Protein AF-A0A2K3NDT7-F1 (afdb_monomer)

Sequence (211 aa):
GTCLGSLAVKADGQGDSSDALAMALQEKVDALMLLSQQEERHLLERNVNSALQTKTEELQRNLLQVTNEKVKALMELAQLKQEHQLLLEMKIENATLKESMDSMEHLTSSIHRLRLSLWKVKESVTSEGTVSSVLEVLNGVINEAKLLRTALGSSLPISWSIETEVGYIGDREGVDTVHQERGEEKIDTISAAGLEMVELLIFAAQLLRDM

Structure (mmCIF, N/CA/C/O backbone):
data_AF-A0A2K3NDT7-F1
#
_entry.id   AF-A0A2K3NDT7-F1
#
loop_
_atom_site.group_PDB
_atom_site.id
_atom_site.type_symbol
_atom_site.label_atom_id
_atom_site.label_alt_id
_atom_site.label_comp_id
_atom_site.label_asym_id
_atom_site.label_entity_id
_atom_site.label_seq_id
_atom_site.pdbx_PDB_ins_code
_atom_site.Cartn_x
_atom_site.Cartn_y
_atom_site.Cartn_z
_atom_site.occupancy
_atom_site.B_iso_or_equiv
_atom_site.auth_seq_id
_atom_site.auth_comp_id
_atom_site.auth_asym_id
_atom_site.auth_atom_id
_atom_site.pdbx_PDB_model_num
ATOM 1 N N . GLY A 1 1 ? 62.541 9.355 -121.574 1.00 37.53 1 GLY A N 1
ATOM 2 C CA . GLY A 1 1 ? 63.399 8.918 -120.462 1.00 37.53 1 GLY A CA 1
ATOM 3 C C . GLY A 1 1 ? 62.599 8.975 -119.180 1.00 37.53 1 GLY A C 1
ATOM 4 O O . GLY A 1 1 ? 61.936 9.978 -118.966 1.00 37.53 1 GLY A O 1
ATOM 5 N N . THR A 1 2 ? 62.576 7.867 -118.430 1.00 40.06 2 THR A N 1
ATOM 6 C CA . THR A 1 2 ? 62.961 7.761 -116.997 1.00 40.06 2 THR A CA 1
ATOM 7 C C . THR A 1 2 ? 63.090 9.072 -116.204 1.00 40.06 2 THR A C 1
ATOM 9 O O . THR A 1 2 ? 63.681 10.011 -116.717 1.00 40.06 2 THR A O 1
ATOM 12 N N . CYS A 1 3 ? 62.790 9.200 -114.912 1.00 43.78 3 CYS A N 1
ATOM 13 C CA . CYS A 1 3 ? 62.198 8.405 -113.828 1.00 43.78 3 CYS A CA 1
ATOM 14 C C . CYS A 1 3 ? 62.388 9.281 -112.553 1.00 43.78 3 CYS A C 1
ATOM 16 O O . CYS A 1 3 ? 63.223 10.183 -112.589 1.00 43.78 3 CYS A O 1
ATOM 18 N N . LEU A 1 4 ? 61.741 8.924 -111.432 1.00 43.78 4 LEU A N 1
ATOM 19 C CA . LEU A 1 4 ? 62.022 9.363 -110.039 1.00 43.78 4 LEU A CA 1
ATOM 20 C C . LEU A 1 4 ? 61.537 10.787 -109.677 1.00 43.78 4 LEU A C 1
ATOM 22 O O . LEU A 1 4 ? 61.842 11.755 -110.353 1.00 43.78 4 LEU A O 1
ATOM 26 N N . GLY A 1 5 ? 60.743 11.016 -108.630 1.00 46.75 5 GLY A N 1
ATOM 27 C CA . GLY A 1 5 ? 60.718 10.343 -107.334 1.00 46.75 5 GLY A CA 1
ATOM 28 C C . GLY A 1 5 ? 61.525 11.169 -106.333 1.00 46.75 5 GLY A C 1
ATOM 29 O O . GLY A 1 5 ? 62.744 11.055 -106.295 1.00 46.75 5 GLY A O 1
ATOM 30 N N . SER A 1 6 ? 60.852 11.983 -105.518 1.00 40.62 6 SER A N 1
ATOM 31 C CA . SER A 1 6 ? 61.413 12.460 -104.253 1.00 40.62 6 SER A CA 1
ATOM 32 C C . SER A 1 6 ? 60.296 12.584 -103.223 1.00 40.62 6 SER A C 1
ATOM 34 O O . SER A 1 6 ? 59.466 13.490 -103.272 1.00 40.62 6 SER A O 1
ATOM 36 N N . LEU A 1 7 ? 60.265 11.593 -102.330 1.00 46.22 7 LEU A N 1
ATOM 37 C CA . LEU A 1 7 ? 59.583 11.631 -101.046 1.00 46.22 7 LEU A CA 1
ATOM 38 C C . LEU A 1 7 ? 60.062 12.864 -100.269 1.00 46.22 7 LEU A C 1
ATOM 40 O O . LEU A 1 7 ? 61.235 12.950 -99.912 1.00 46.22 7 LEU A O 1
ATOM 44 N N . ALA A 1 8 ? 59.136 13.741 -99.902 1.00 43.41 8 ALA A N 1
ATOM 45 C CA . ALA A 1 8 ? 59.295 14.610 -98.745 1.00 43.41 8 ALA A CA 1
ATOM 46 C C . ALA A 1 8 ? 58.288 14.160 -97.682 1.00 43.41 8 ALA A C 1
ATOM 48 O O . ALA A 1 8 ? 57.217 14.730 -97.514 1.00 43.41 8 ALA A O 1
ATOM 49 N N . VAL A 1 9 ? 58.628 13.073 -96.989 1.00 57.69 9 VAL A N 1
ATOM 50 C CA . VAL A 1 9 ? 58.046 12.755 -95.683 1.00 57.69 9 VAL A CA 1
ATOM 51 C C . VAL A 1 9 ? 58.712 13.679 -94.671 1.00 57.69 9 VAL A C 1
ATOM 53 O O . VAL A 1 9 ? 59.920 13.551 -94.467 1.00 57.69 9 VAL A O 1
ATOM 56 N N . LYS A 1 10 ? 57.941 14.572 -94.031 1.00 49.56 10 LYS A N 1
ATOM 57 C CA . LYS A 1 10 ? 58.102 14.913 -92.605 1.00 49.56 10 LYS A CA 1
ATOM 58 C C . LYS A 1 10 ? 57.021 15.862 -92.063 1.00 49.56 10 LYS A C 1
ATOM 60 O O . LYS A 1 10 ? 56.798 16.929 -92.619 1.00 49.56 10 LYS A O 1
ATOM 65 N N . ALA A 1 11 ? 56.532 15.461 -90.883 1.00 52.00 11 ALA A N 1
ATOM 66 C CA . ALA A 1 11 ? 56.031 16.274 -89.767 1.00 52.00 11 ALA A CA 1
ATOM 67 C C . ALA A 1 11 ? 54.540 16.672 -89.692 1.00 52.00 11 ALA A C 1
ATOM 69 O O . ALA A 1 11 ? 54.258 17.775 -89.250 1.00 52.00 11 ALA A O 1
ATOM 70 N N . ASP A 1 12 ? 53.606 15.758 -89.990 1.00 51.84 12 ASP A N 1
ATOM 71 C CA . ASP A 1 12 ? 52.174 15.945 -89.642 1.00 51.84 12 ASP A CA 1
ATOM 72 C C . ASP A 1 12 ? 51.641 14.916 -88.614 1.00 51.84 12 ASP A C 1
ATOM 74 O O . ASP A 1 12 ? 50.620 15.118 -87.981 1.00 51.84 12 ASP A O 1
ATOM 78 N N . GLY A 1 13 ? 52.369 13.821 -88.348 1.00 56.75 13 GLY A N 1
ATOM 79 C CA . GLY A 1 13 ? 51.909 12.746 -87.446 1.00 56.75 13 GLY A CA 1
ATOM 80 C C . GLY A 1 13 ? 52.313 12.871 -85.969 1.00 56.75 13 GLY A C 1
ATOM 81 O O . GLY A 1 13 ? 52.007 11.980 -85.180 1.00 56.75 13 GLY A O 1
ATOM 82 N N . GLN A 1 14 ? 53.051 13.920 -85.582 1.00 56.78 14 GLN A N 1
ATOM 83 C CA . GLN A 1 14 ? 53.594 14.056 -84.219 1.00 56.78 14 GLN A CA 1
ATOM 84 C C . GLN A 1 14 ? 52.748 14.967 -83.307 1.00 56.78 14 GLN A C 1
ATOM 86 O O . GLN A 1 14 ? 52.800 14.796 -82.091 1.00 56.78 14 GLN A O 1
ATOM 91 N N . GLY A 1 15 ? 51.939 15.870 -83.878 1.00 65.31 15 GLY A N 1
ATOM 92 C CA . GLY A 1 15 ? 50.947 16.680 -83.151 1.00 65.31 15 GLY A CA 1
ATOM 93 C C . GLY A 1 15 ? 49.714 15.863 -82.760 1.00 65.31 15 GLY A C 1
ATOM 94 O O . GLY A 1 15 ? 49.391 15.774 -81.581 1.00 65.31 15 GLY A O 1
ATOM 95 N N . ASP A 1 16 ? 49.135 15.129 -83.712 1.00 76.06 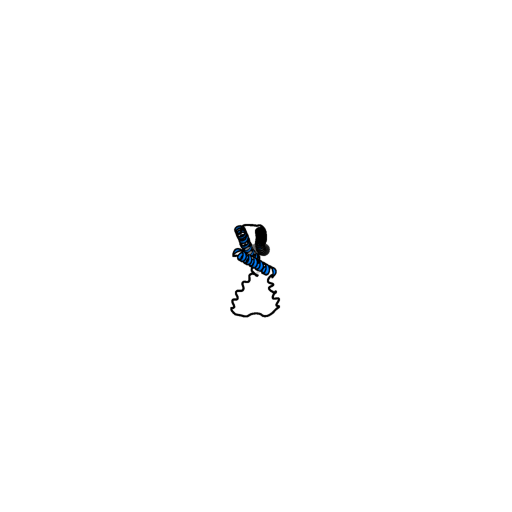16 ASP A N 1
ATOM 96 C CA . ASP A 1 16 ? 47.946 14.293 -83.483 1.00 76.06 16 ASP A CA 1
ATOM 97 C C . ASP A 1 16 ? 48.167 13.197 -82.430 1.00 76.06 16 ASP A C 1
ATOM 99 O O . ASP A 1 16 ? 47.284 12.897 -81.627 1.00 76.06 16 ASP A O 1
ATOM 103 N N . SER A 1 17 ? 49.370 12.614 -82.378 1.00 81.50 17 SER A N 1
ATOM 104 C CA . SER A 1 17 ? 49.723 11.633 -81.345 1.00 81.50 17 SER A CA 1
ATOM 105 C C . SER A 1 17 ? 49.906 12.267 -79.963 1.00 81.50 17 SER A C 1
ATOM 107 O O . SER A 1 17 ? 49.683 11.590 -78.959 1.00 81.50 17 SER A O 1
ATOM 109 N N . SER A 1 18 ? 50.346 13.527 -79.898 1.00 86.94 18 SER A N 1
ATOM 110 C CA . SER A 1 18 ? 50.507 14.269 -78.644 1.00 86.94 18 SER A CA 1
ATOM 111 C C . SER A 1 18 ? 49.150 14.705 -78.094 1.00 86.94 18 SER A C 1
ATOM 113 O O . SER A 1 18 ? 48.903 14.567 -76.898 1.00 86.94 18 SER A O 1
ATOM 115 N N . ASP A 1 19 ? 48.247 15.152 -78.964 1.00 88.19 19 ASP A N 1
ATOM 116 C CA . ASP A 1 19 ? 46.894 15.563 -78.588 1.00 88.19 19 ASP A CA 1
ATOM 117 C C . ASP A 1 19 ? 46.029 14.360 -78.200 1.00 88.19 19 ASP A C 1
ATOM 119 O O . ASP A 1 19 ? 45.327 14.407 -77.191 1.00 88.19 19 ASP A O 1
ATOM 123 N N . ALA A 1 20 ? 46.146 13.235 -78.914 1.00 89.81 20 ALA A N 1
ATOM 124 C CA . ALA A 1 20 ? 45.520 11.974 -78.515 1.00 89.81 20 ALA A CA 1
ATOM 125 C C . ALA A 1 20 ? 46.013 11.488 -77.142 1.00 89.81 20 ALA A C 1
ATOM 127 O O . ALA A 1 20 ? 45.221 11.013 -76.328 1.00 89.81 20 ALA A O 1
ATOM 128 N N . LEU A 1 21 ? 47.309 11.642 -76.854 1.00 90.62 21 LEU A N 1
ATOM 129 C CA . LEU A 1 21 ? 47.870 11.311 -75.545 1.00 90.62 21 LEU A CA 1
ATOM 130 C C . LEU A 1 21 ? 47.366 12.264 -74.453 1.00 90.62 21 LEU A C 1
ATOM 132 O O . LEU A 1 21 ? 47.028 11.806 -73.365 1.00 90.62 21 LEU A O 1
ATOM 136 N N . ALA A 1 22 ? 47.295 13.568 -74.727 1.00 92.88 22 ALA A N 1
ATOM 137 C CA . ALA A 1 22 ? 46.769 14.555 -73.789 1.00 92.88 22 ALA A CA 1
ATOM 138 C C . ALA A 1 22 ? 45.286 14.304 -73.475 1.00 92.88 22 ALA A C 1
ATOM 140 O O . ALA A 1 22 ? 44.899 14.331 -72.307 1.00 92.88 22 ALA A O 1
ATOM 141 N N . MET A 1 23 ? 44.481 13.976 -74.490 1.00 93.62 23 MET A N 1
ATOM 142 C CA . MET A 1 23 ? 43.080 13.581 -74.323 1.00 93.62 23 MET A CA 1
ATOM 143 C C . MET A 1 23 ? 42.951 12.300 -73.494 1.00 93.62 23 MET A C 1
ATOM 145 O O . MET A 1 23 ? 42.212 12.286 -72.516 1.00 93.62 23 MET A O 1
ATOM 149 N N . ALA A 1 24 ? 43.735 11.261 -73.795 1.00 95.88 24 ALA A N 1
ATOM 150 C CA . ALA A 1 24 ? 43.721 10.017 -73.024 1.00 95.88 24 ALA A CA 1
ATOM 151 C C . ALA A 1 24 ? 44.162 10.220 -71.561 1.00 95.88 24 ALA A C 1
ATOM 153 O O . ALA A 1 24 ? 43.637 9.583 -70.644 1.00 95.88 24 ALA A O 1
ATOM 154 N N . LEU A 1 25 ? 45.128 11.112 -71.320 1.00 96.19 25 LEU A N 1
ATOM 155 C CA . LEU A 1 25 ? 45.538 11.485 -69.968 1.00 96.19 25 LEU A CA 1
ATOM 156 C C . LEU A 1 25 ? 44.431 12.249 -69.238 1.00 96.19 25 LEU A C 1
ATOM 158 O O . LEU A 1 25 ? 44.188 11.950 -68.070 1.00 96.19 25 LEU A O 1
ATOM 162 N N . GLN A 1 26 ? 43.745 13.175 -69.909 1.00 96.25 26 GLN A N 1
ATOM 163 C CA . GLN A 1 26 ? 42.628 13.921 -69.332 1.00 96.25 26 GLN A CA 1
ATOM 164 C C . GLN A 1 26 ? 41.458 12.995 -68.981 1.00 96.25 26 GLN A C 1
ATOM 166 O O . GLN A 1 26 ? 40.997 13.008 -67.844 1.00 96.25 26 GLN A O 1
ATOM 171 N N . GLU A 1 27 ? 41.057 12.112 -69.898 1.00 95.81 27 GLU A N 1
ATOM 172 C CA . GLU A 1 27 ? 40.007 11.116 -69.654 1.00 95.81 27 GLU A CA 1
ATOM 173 C C . GLU A 1 27 ? 40.350 10.204 -68.471 1.00 95.81 27 GLU A C 1
ATOM 175 O O . GLU A 1 27 ? 39.496 9.899 -67.638 1.00 95.81 27 GLU A O 1
ATOM 180 N N . LYS A 1 28 ? 41.618 9.793 -68.346 1.00 97.12 28 LYS A N 1
ATOM 181 C CA . LYS A 1 28 ? 42.070 8.997 -67.202 1.00 97.12 28 LYS A CA 1
ATOM 182 C C . LYS A 1 28 ? 42.025 9.795 -65.896 1.00 97.12 28 LYS A C 1
ATOM 184 O O . LYS A 1 28 ? 41.661 9.231 -64.864 1.00 97.12 28 LYS A O 1
ATOM 189 N N . VAL A 1 29 ? 42.415 11.070 -65.914 1.00 97.62 29 VAL A N 1
ATOM 190 C CA . VAL A 1 29 ? 42.336 11.955 -64.739 1.00 97.62 29 VAL A CA 1
ATOM 191 C C . VAL A 1 29 ? 40.882 12.126 -64.301 1.00 97.62 29 VAL A C 1
ATOM 193 O O . VAL A 1 29 ? 40.592 11.963 -63.116 1.00 97.62 29 VAL A O 1
ATOM 196 N N . ASP A 1 30 ? 39.967 12.351 -65.242 1.00 97.50 30 ASP A N 1
ATOM 197 C CA . ASP A 1 30 ? 38.536 12.490 -64.964 1.00 97.50 30 ASP A CA 1
ATOM 198 C C . ASP A 1 30 ? 37.948 11.180 -64.414 1.00 97.50 30 ASP A C 1
ATOM 200 O O . ASP A 1 30 ? 37.239 11.184 -63.403 1.00 97.50 30 ASP A O 1
ATOM 204 N N . ALA A 1 31 ? 38.316 10.037 -65.003 1.00 97.50 31 ALA A N 1
ATOM 205 C CA . ALA A 1 31 ? 37.910 8.721 -64.517 1.00 97.50 31 ALA A CA 1
ATOM 206 C C . ALA A 1 31 ? 38.414 8.447 -63.089 1.00 97.50 31 ALA A C 1
ATOM 208 O O . ALA A 1 31 ? 37.652 7.975 -62.245 1.00 97.50 31 ALA A O 1
ATOM 209 N N . LEU A 1 32 ? 39.676 8.771 -62.782 1.00 97.62 32 LEU A N 1
ATOM 210 C CA . LEU A 1 32 ? 40.233 8.615 -61.434 1.00 97.62 32 LEU A CA 1
ATOM 211 C C . LEU A 1 32 ? 39.577 9.561 -60.421 1.00 97.62 32 LEU A C 1
ATOM 213 O O . LEU A 1 32 ? 39.354 9.163 -59.278 1.00 97.62 32 LEU A O 1
ATOM 217 N N . MET A 1 33 ? 39.234 10.787 -60.822 1.00 97.25 33 MET A N 1
ATOM 218 C CA . MET A 1 33 ? 38.530 11.737 -59.959 1.00 97.25 33 MET A CA 1
ATOM 219 C C . MET A 1 33 ? 37.133 11.228 -59.587 1.00 97.25 33 MET A C 1
ATOM 221 O O . MET A 1 33 ? 36.756 11.269 -58.415 1.00 97.25 33 MET A O 1
ATOM 225 N N . LEU A 1 34 ? 36.389 10.702 -60.564 1.00 97.56 34 LEU A N 1
ATOM 226 C CA . LEU A 1 34 ? 35.075 10.103 -60.328 1.00 97.56 34 LEU A CA 1
ATOM 227 C C . LEU A 1 34 ? 35.165 8.868 -59.427 1.00 97.56 34 LEU A C 1
ATOM 229 O O . LEU A 1 34 ? 34.380 8.747 -58.485 1.00 97.56 34 LEU A O 1
ATOM 233 N N . LEU A 1 35 ? 36.139 7.983 -59.670 1.00 97.38 35 LEU A N 1
ATOM 234 C CA . LEU A 1 35 ? 36.373 6.811 -58.822 1.00 97.38 35 LEU A CA 1
ATOM 235 C C . LEU A 1 35 ? 36.688 7.213 -57.374 1.00 97.38 35 LEU A C 1
ATOM 237 O O . LEU A 1 35 ? 36.105 6.646 -56.454 1.00 97.38 35 LEU A O 1
ATOM 241 N N . SER A 1 36 ? 37.526 8.235 -57.174 1.00 95.94 36 SER A N 1
ATOM 242 C CA . SER A 1 36 ? 37.858 8.771 -55.846 1.00 95.94 36 SER A CA 1
ATOM 243 C C . SER A 1 36 ? 36.621 9.298 -55.101 1.00 95.94 36 SER A C 1
ATOM 245 O O . SER A 1 36 ? 36.367 8.921 -53.957 1.00 95.94 36 SER A O 1
ATOM 247 N N . GLN A 1 37 ? 35.778 10.097 -55.767 1.00 96.94 37 GLN A N 1
ATOM 248 C CA . GLN A 1 37 ? 34.535 10.607 -55.168 1.00 96.94 37 GLN A CA 1
ATOM 249 C C . GLN A 1 37 ? 33.533 9.492 -54.845 1.00 96.94 37 GLN A C 1
ATOM 251 O O . GLN A 1 37 ? 32.807 9.565 -53.849 1.00 96.94 37 GLN A O 1
ATOM 256 N N . GLN A 1 38 ? 33.456 8.466 -55.693 1.00 96.94 38 GLN A N 1
ATOM 257 C CA . GLN A 1 38 ? 32.580 7.327 -55.455 1.00 96.94 38 GLN A CA 1
ATOM 258 C C . GLN A 1 38 ? 33.053 6.496 -54.257 1.00 96.94 38 GLN A C 1
ATOM 260 O O . GLN A 1 38 ? 32.229 6.092 -53.434 1.00 96.94 38 GLN A O 1
ATOM 265 N N . GLU A 1 39 ? 34.361 6.277 -54.124 1.00 96.94 39 GLU A N 1
ATOM 266 C CA . GLU A 1 39 ? 34.942 5.590 -52.972 1.00 96.94 39 GLU A CA 1
ATOM 267 C C . GLU A 1 39 ? 34.679 6.357 -51.665 1.00 96.94 39 GLU A C 1
ATOM 269 O O . GLU A 1 39 ? 34.221 5.759 -50.687 1.00 96.94 39 GLU A O 1
ATOM 274 N N . GLU A 1 40 ? 34.841 7.685 -51.665 1.00 96.69 40 GLU A N 1
ATOM 275 C CA . GLU A 1 40 ? 34.525 8.538 -50.511 1.00 96.69 40 GLU A CA 1
ATOM 276 C C . GLU A 1 40 ? 33.046 8.429 -50.101 1.00 96.69 40 GLU A C 1
ATOM 278 O O . GLU A 1 40 ? 32.738 8.206 -48.926 1.00 96.69 40 GLU A O 1
ATOM 283 N N . ARG A 1 41 ? 32.114 8.507 -51.062 1.00 96.25 41 ARG A N 1
ATOM 284 C CA . ARG A 1 41 ? 30.675 8.348 -50.783 1.00 96.25 41 ARG A CA 1
ATOM 285 C C . ARG A 1 41 ? 30.351 6.981 -50.195 1.00 96.25 41 ARG A C 1
ATOM 287 O O . ARG A 1 41 ? 29.599 6.910 -49.227 1.00 96.25 41 ARG A O 1
ATOM 294 N N . HIS A 1 42 ? 30.931 5.911 -50.736 1.00 97.56 42 HIS A N 1
ATOM 295 C CA . HIS A 1 42 ? 30.707 4.564 -50.215 1.00 97.56 42 HIS A CA 1
ATOM 296 C C . HIS A 1 42 ? 31.252 4.382 -48.794 1.00 97.56 42 HIS A C 1
ATOM 298 O O . HIS A 1 42 ? 30.631 3.683 -47.988 1.00 97.56 42 HIS A O 1
ATOM 304 N N . LEU A 1 43 ? 32.393 4.993 -48.467 1.00 97.62 43 LEU A N 1
ATOM 305 C CA . LEU A 1 43 ? 32.933 4.979 -47.107 1.00 97.62 43 LEU A CA 1
ATOM 306 C C . LEU A 1 43 ? 32.031 5.752 -46.141 1.00 97.62 43 LEU A C 1
ATOM 308 O O . LEU A 1 43 ? 31.704 5.240 -45.069 1.00 97.62 43 LEU A O 1
ATOM 312 N N . LEU A 1 44 ? 31.581 6.948 -46.527 1.00 97.31 44 LEU A N 1
ATOM 313 C CA . LEU A 1 44 ? 30.663 7.754 -45.719 1.00 97.31 44 LEU A CA 1
ATOM 314 C C . LEU A 1 44 ? 29.333 7.035 -45.482 1.00 97.31 44 LEU A C 1
ATOM 316 O O . LEU A 1 44 ? 28.885 6.953 -44.341 1.00 97.31 44 LEU A O 1
ATOM 320 N N . GLU A 1 45 ? 2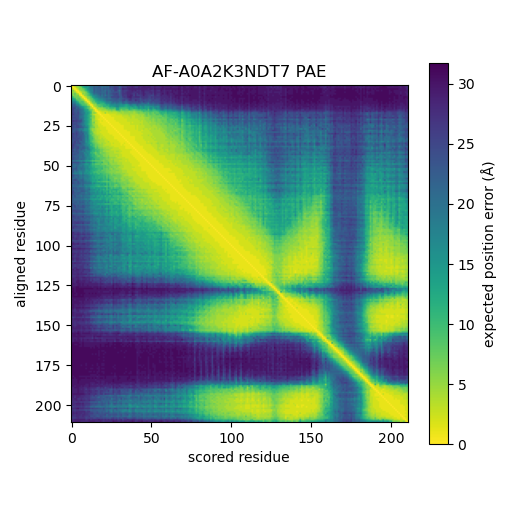8.734 6.459 -46.523 1.00 97.69 45 GLU A N 1
ATOM 321 C CA . GLU A 1 45 ? 27.489 5.695 -46.421 1.00 97.69 45 GLU A CA 1
ATOM 322 C C . GLU A 1 45 ? 27.636 4.505 -45.463 1.00 97.69 45 GLU A C 1
ATOM 324 O O . GLU A 1 45 ? 26.804 4.313 -44.576 1.00 97.69 45 GLU A O 1
ATOM 329 N N . ARG A 1 46 ? 28.735 3.744 -45.563 1.00 97.50 46 ARG A N 1
ATOM 330 C CA . ARG A 1 46 ? 29.023 2.644 -44.628 1.00 97.50 46 ARG A CA 1
ATOM 331 C C . ARG A 1 46 ? 29.184 3.126 -43.190 1.00 97.50 46 ARG A C 1
ATOM 333 O O . ARG A 1 46 ? 28.635 2.501 -42.283 1.00 97.50 46 ARG A O 1
ATOM 340 N N . ASN A 1 47 ? 29.911 4.220 -42.975 1.00 97.94 47 ASN A N 1
ATOM 341 C CA . ASN A 1 47 ? 30.134 4.775 -41.641 1.00 97.94 47 ASN A CA 1
ATOM 342 C C . ASN A 1 47 ? 28.825 5.264 -41.010 1.00 97.94 47 ASN A C 1
ATOM 344 O O . ASN A 1 47 ? 28.547 4.950 -39.852 1.00 97.94 47 ASN A O 1
ATOM 348 N N . VAL A 1 48 ? 27.999 5.977 -41.780 1.00 98.06 48 VAL A N 1
ATOM 349 C CA . VAL A 1 48 ? 26.679 6.443 -41.338 1.00 98.06 48 VAL A CA 1
ATOM 350 C C . VAL A 1 48 ? 25.773 5.256 -41.022 1.00 98.06 48 VAL A C 1
ATOM 352 O O . VAL A 1 48 ? 25.192 5.215 -39.939 1.00 98.06 48 VAL A O 1
ATOM 355 N N . ASN A 1 49 ? 25.707 4.254 -41.900 1.00 98.12 49 ASN A N 1
ATOM 356 C CA . ASN A 1 49 ? 24.884 3.065 -41.676 1.00 98.12 49 ASN A CA 1
ATOM 357 C C . ASN A 1 49 ? 25.327 2.283 -40.430 1.00 98.12 49 ASN A C 1
ATOM 359 O O . ASN A 1 49 ? 24.487 1.874 -39.633 1.00 98.12 49 ASN A O 1
ATOM 363 N N . SER A 1 50 ? 26.636 2.134 -40.208 1.00 98.31 50 SER A N 1
ATOM 364 C CA . SER A 1 50 ? 27.185 1.496 -39.002 1.00 98.31 50 SER A CA 1
ATOM 365 C C . SER A 1 50 ? 26.828 2.263 -37.718 1.00 98.31 50 SER A C 1
ATOM 367 O O . SER A 1 50 ? 26.387 1.673 -36.724 1.00 98.31 50 SER A O 1
ATOM 369 N N . ALA A 1 51 ? 26.947 3.594 -37.742 1.00 98.44 51 ALA A N 1
ATOM 370 C CA . ALA A 1 51 ? 26.586 4.443 -36.609 1.00 98.44 51 ALA A CA 1
ATOM 371 C C . ALA A 1 51 ? 25.081 4.380 -36.300 1.00 98.44 51 ALA A C 1
ATOM 373 O O . ALA A 1 51 ? 24.694 4.248 -35.137 1.00 98.44 51 ALA A O 1
ATOM 374 N N . LEU A 1 52 ? 24.232 4.421 -37.333 1.00 98.50 52 LEU A N 1
ATOM 375 C CA . LEU A 1 52 ? 22.780 4.293 -37.196 1.00 98.50 52 LEU A CA 1
ATOM 376 C C . LEU A 1 52 ? 22.376 2.925 -36.643 1.00 98.50 52 LEU A C 1
ATOM 378 O O . LEU A 1 52 ? 21.526 2.855 -35.753 1.00 98.50 52 LEU A O 1
ATOM 382 N N . GLN A 1 53 ? 23.010 1.851 -37.114 1.00 98.38 53 GLN A N 1
ATOM 383 C CA . GLN A 1 53 ? 22.766 0.501 -36.613 1.00 98.38 53 GLN A CA 1
ATOM 384 C C . GLN A 1 53 ? 23.113 0.396 -35.123 1.00 98.38 53 GLN A C 1
ATOM 386 O O . GLN A 1 53 ? 22.284 -0.023 -34.317 1.00 98.38 53 GLN A O 1
ATOM 391 N N . THR A 1 54 ? 24.294 0.886 -34.736 1.00 98.38 54 THR A N 1
ATOM 392 C CA . THR A 1 54 ? 24.737 0.900 -33.333 1.00 98.38 54 THR A CA 1
ATOM 393 C C . THR A 1 54 ? 23.765 1.681 -32.448 1.00 98.38 54 THR A C 1
ATOM 395 O O . THR A 1 54 ? 23.391 1.223 -31.366 1.00 98.38 54 THR A O 1
ATOM 398 N N . LYS A 1 55 ? 23.315 2.855 -32.912 1.00 98.25 55 LYS A N 1
ATOM 399 C CA . LYS A 1 55 ? 22.351 3.687 -32.178 1.00 98.25 55 LYS A CA 1
ATOM 400 C C . LYS A 1 55 ? 20.982 3.027 -32.062 1.00 98.25 55 LYS A C 1
ATOM 402 O O . LYS A 1 55 ? 20.347 3.140 -31.017 1.00 98.25 55 LYS A O 1
ATOM 407 N N . THR A 1 56 ? 20.550 2.307 -33.090 1.00 98.25 56 THR A N 1
ATOM 408 C CA . THR A 1 56 ? 19.295 1.550 -33.064 1.00 98.25 56 THR A CA 1
ATOM 409 C C . THR A 1 56 ? 19.344 0.450 -32.008 1.00 98.25 56 THR A C 1
ATOM 411 O O . THR A 1 56 ? 18.438 0.353 -31.183 1.00 98.25 56 THR A O 1
ATOM 414 N N . GLU A 1 57 ? 20.424 -0.328 -31.966 1.00 98.44 57 GLU A N 1
ATOM 415 C CA . GLU A 1 57 ? 20.601 -1.393 -30.973 1.00 98.44 57 GLU A CA 1
ATOM 416 C C . GLU A 1 57 ? 20.704 -0.851 -29.542 1.00 98.44 57 GLU A C 1
ATOM 418 O O . GLU A 1 57 ? 20.153 -1.435 -28.609 1.00 98.44 57 GLU A O 1
ATOM 423 N N . GLU A 1 58 ? 21.396 0.276 -29.353 1.00 98.62 58 GLU A N 1
ATOM 424 C CA . GLU A 1 58 ? 21.487 0.957 -28.059 1.00 98.62 58 GLU A CA 1
ATOM 425 C C . GLU A 1 58 ? 20.106 1.424 -27.574 1.00 98.62 58 GLU A C 1
ATOM 427 O O . GLU A 1 58 ? 19.726 1.152 -26.434 1.00 98.62 58 GLU A O 1
ATOM 432 N N . LEU A 1 59 ? 19.316 2.059 -28.447 1.00 98.62 59 LEU A N 1
ATOM 433 C CA . LEU A 1 59 ? 17.954 2.489 -28.121 1.00 98.62 59 LEU A CA 1
ATOM 434 C C . LEU A 1 59 ? 17.035 1.304 -27.809 1.00 98.62 59 LEU A C 1
ATOM 436 O O . LEU A 1 59 ? 16.260 1.372 -26.856 1.00 98.62 59 LEU A O 1
ATOM 440 N N . GLN A 1 60 ? 17.141 0.208 -28.562 1.00 98.62 60 GLN A N 1
ATOM 441 C CA . GLN A 1 60 ? 16.381 -1.016 -28.298 1.00 98.62 60 GLN A CA 1
ATOM 442 C C . GLN A 1 60 ? 16.728 -1.620 -26.932 1.00 98.62 60 GLN A C 1
ATOM 444 O O . GLN A 1 60 ? 15.825 -1.989 -26.179 1.00 98.62 60 GLN A O 1
ATOM 449 N N . ARG A 1 61 ? 18.020 -1.675 -26.579 1.00 98.56 61 ARG A N 1
ATOM 450 C CA . ARG A 1 61 ? 18.476 -2.138 -25.259 1.00 98.56 61 ARG A CA 1
ATOM 451 C C . ARG A 1 61 ? 17.940 -1.257 -24.132 1.00 98.56 61 ARG A C 1
ATOM 453 O O . ARG A 1 61 ? 17.370 -1.782 -23.177 1.00 98.56 61 ARG A O 1
ATOM 460 N N . ASN A 1 62 ? 18.058 0.062 -24.272 1.00 98.62 62 ASN A N 1
ATOM 461 C CA . ASN A 1 62 ? 17.572 1.011 -23.270 1.00 98.62 62 ASN A CA 1
ATOM 462 C C . ASN A 1 62 ? 16.054 0.909 -23.086 1.00 98.62 62 ASN A C 1
ATOM 464 O O . ASN A 1 62 ? 15.566 0.897 -21.957 1.00 98.62 62 ASN A O 1
ATOM 468 N N . LEU A 1 63 ? 15.300 0.783 -24.181 1.00 98.56 63 LEU A N 1
ATOM 469 C CA . LEU A 1 63 ? 13.850 0.626 -24.124 1.00 98.56 63 LEU A CA 1
ATOM 470 C C . LEU A 1 63 ? 13.448 -0.651 -23.379 1.00 98.56 63 LEU A C 1
ATOM 472 O O . LEU A 1 63 ? 12.554 -0.610 -22.531 1.00 98.56 63 LEU A O 1
ATOM 476 N N . LEU A 1 64 ? 14.116 -1.772 -23.666 1.00 98.19 64 LEU A N 1
ATOM 477 C CA . LEU A 1 64 ? 13.864 -3.037 -22.979 1.00 98.19 64 LEU A CA 1
ATOM 478 C C . LEU A 1 64 ? 14.164 -2.923 -21.479 1.00 98.19 64 LEU A C 1
ATOM 480 O O . LEU A 1 64 ? 13.343 -3.333 -20.661 1.00 98.19 64 LEU A O 1
ATOM 484 N N . GLN A 1 65 ? 15.304 -2.330 -21.117 1.00 98.38 65 GLN A N 1
ATOM 485 C CA . GLN A 1 65 ? 15.690 -2.142 -19.720 1.00 98.38 65 GLN A CA 1
ATOM 486 C C . GLN A 1 65 ? 14.665 -1.292 -18.962 1.00 98.38 65 GLN A C 1
ATOM 488 O O . GLN A 1 65 ? 14.124 -1.744 -17.955 1.00 98.38 65 GLN A O 1
ATOM 493 N N . VAL A 1 66 ? 14.348 -0.100 -19.475 1.00 98.38 66 VAL A N 1
ATOM 494 C CA . VAL A 1 66 ? 13.392 0.819 -18.838 1.00 98.38 66 VAL A CA 1
ATOM 495 C C . VAL A 1 66 ? 12.012 0.174 -18.710 1.00 98.38 66 VAL A C 1
ATOM 497 O O . VAL A 1 66 ? 11.330 0.352 -17.702 1.00 98.38 66 VAL A O 1
ATOM 500 N N . THR A 1 67 ? 11.596 -0.615 -19.702 1.00 98.25 67 THR A N 1
ATOM 501 C CA . THR A 1 67 ? 10.318 -1.336 -19.646 1.00 98.25 67 THR A CA 1
ATOM 502 C C . THR A 1 67 ? 10.329 -2.401 -18.553 1.00 98.25 67 THR A C 1
ATOM 504 O O . THR A 1 67 ? 9.392 -2.458 -17.760 1.00 98.25 67 THR A O 1
ATOM 507 N N . ASN A 1 68 ? 11.391 -3.204 -18.462 1.00 98.38 68 ASN A N 1
ATOM 508 C CA . ASN A 1 68 ? 11.519 -4.237 -17.435 1.00 98.38 68 ASN A CA 1
ATOM 509 C C . ASN A 1 68 ? 11.539 -3.638 -16.023 1.00 98.38 68 ASN A C 1
ATOM 511 O O . ASN A 1 68 ? 10.829 -4.118 -15.140 1.00 98.38 68 ASN A O 1
ATOM 515 N N . GLU A 1 69 ? 12.302 -2.564 -15.819 1.00 98.38 69 GLU A N 1
ATOM 516 C CA . GLU A 1 69 ? 12.346 -1.843 -14.543 1.00 98.38 69 GLU A CA 1
ATOM 517 C C . GLU A 1 69 ? 10.971 -1.272 -14.177 1.00 98.38 69 GLU A C 1
ATOM 519 O O . GLU A 1 69 ? 10.507 -1.443 -13.048 1.00 98.38 69 GLU A O 1
ATOM 524 N N . LYS A 1 70 ? 10.263 -0.672 -15.143 1.00 98.25 70 LYS A N 1
ATOM 525 C CA . LYS A 1 70 ? 8.908 -0.155 -14.929 1.00 98.25 70 LYS A CA 1
ATOM 526 C C . LYS A 1 70 ? 7.915 -1.261 -14.573 1.00 98.25 70 LYS A C 1
ATOM 528 O O . LYS A 1 70 ? 7.105 -1.071 -13.670 1.00 98.25 70 LYS A O 1
ATOM 533 N N . VAL A 1 71 ? 7.962 -2.406 -15.256 1.00 98.62 71 VAL A N 1
ATOM 534 C CA . VAL A 1 71 ? 7.096 -3.558 -14.951 1.00 98.62 71 VAL A CA 1
ATOM 535 C C . VAL A 1 71 ? 7.369 -4.073 -13.540 1.00 98.62 71 VAL A C 1
ATOM 537 O O . VAL A 1 71 ? 6.422 -4.303 -12.790 1.00 98.62 71 VAL A O 1
ATOM 540 N N . LYS A 1 72 ? 8.642 -4.181 -13.145 1.00 98.50 72 LYS A N 1
ATOM 541 C CA . LYS A 1 72 ? 9.022 -4.588 -11.789 1.00 98.50 72 LYS A CA 1
ATOM 542 C C . LYS A 1 72 ? 8.468 -3.628 -10.732 1.00 98.50 72 LYS A C 1
ATOM 544 O O . LYS A 1 72 ? 7.811 -4.075 -9.797 1.00 98.50 72 LYS A O 1
ATOM 549 N N . ALA A 1 73 ? 8.649 -2.321 -10.924 1.00 98.44 73 ALA A N 1
ATOM 550 C CA . ALA A 1 73 ? 8.128 -1.307 -10.009 1.00 98.44 73 ALA A CA 1
ATOM 551 C C . ALA A 1 73 ? 6.590 -1.330 -9.916 1.00 98.44 73 ALA A C 1
ATOM 553 O O . ALA A 1 73 ? 6.029 -1.179 -8.833 1.00 98.44 73 ALA A O 1
ATOM 554 N N . LEU A 1 74 ? 5.890 -1.551 -11.036 1.00 98.69 74 LEU A N 1
ATOM 555 C CA . LEU A 1 74 ? 4.431 -1.693 -11.041 1.00 98.69 74 LEU A CA 1
ATOM 556 C C . LEU A 1 74 ? 3.965 -2.946 -10.288 1.00 98.69 74 LEU A C 1
ATOM 558 O O . LEU A 1 74 ? 2.946 -2.889 -9.603 1.00 98.69 74 LEU A O 1
ATOM 562 N N . MET A 1 75 ? 4.703 -4.054 -10.389 1.00 98.44 75 MET A N 1
ATOM 563 C CA . MET A 1 75 ? 4.400 -5.286 -9.659 1.00 98.44 75 MET A CA 1
ATOM 564 C C . MET A 1 75 ? 4.584 -5.101 -8.147 1.00 98.44 75 MET A C 1
ATOM 566 O O . MET A 1 75 ? 3.698 -5.463 -7.376 1.00 98.44 75 MET A O 1
ATOM 570 N N . GLU A 1 76 ? 5.683 -4.467 -7.732 1.00 98.31 76 GLU A N 1
ATOM 571 C CA . GLU A 1 76 ? 5.939 -4.124 -6.326 1.00 98.31 76 GLU A CA 1
ATOM 572 C C . GLU A 1 76 ? 4.864 -3.173 -5.773 1.00 98.31 76 GLU A C 1
ATOM 574 O O . GLU A 1 76 ? 4.343 -3.388 -4.679 1.00 98.31 76 GLU A O 1
ATOM 579 N N . LEU A 1 77 ? 4.456 -2.161 -6.547 1.00 98.38 77 LEU A N 1
ATOM 580 C CA . LEU A 1 77 ? 3.382 -1.245 -6.155 1.00 98.38 77 LEU A CA 1
ATOM 581 C C . LEU A 1 77 ? 2.033 -1.962 -6.000 1.00 98.38 77 LEU A C 1
ATOM 583 O O . LEU A 1 77 ? 1.288 -1.675 -5.062 1.00 98.38 77 LEU A O 1
ATOM 587 N N . ALA A 1 78 ? 1.705 -2.878 -6.915 1.00 98.25 78 ALA A N 1
ATOM 588 C CA . ALA A 1 78 ? 0.476 -3.661 -6.838 1.00 98.25 78 ALA A CA 1
ATOM 589 C C . ALA A 1 78 ? 0.450 -4.535 -5.575 1.00 98.25 78 ALA A C 1
ATOM 591 O O . ALA A 1 78 ? -0.565 -4.563 -4.878 1.00 98.25 78 ALA A O 1
ATOM 592 N N . GLN A 1 79 ? 1.576 -5.175 -5.247 1.00 98.31 79 GLN A N 1
ATOM 593 C CA . GLN A 1 79 ? 1.715 -5.976 -4.034 1.00 98.31 79 GLN A CA 1
ATOM 594 C C . GLN A 1 79 ? 1.566 -5.121 -2.768 1.00 98.31 79 GLN A C 1
ATOM 596 O O . GLN A 1 79 ? 0.740 -5.432 -1.911 1.00 98.31 79 GLN A O 1
ATOM 601 N N . LEU A 1 80 ? 2.284 -3.997 -2.675 1.00 98.31 80 LEU A N 1
ATOM 602 C CA . LEU A 1 80 ? 2.181 -3.086 -1.530 1.00 98.31 80 LEU A CA 1
ATOM 603 C C . LEU A 1 80 ? 0.759 -2.545 -1.346 1.00 98.31 80 LEU A C 1
ATOM 605 O O . LEU A 1 80 ? 0.285 -2.402 -0.219 1.00 98.31 80 LEU A O 1
ATOM 609 N N . LYS A 1 81 ? 0.046 -2.264 -2.443 1.00 98.06 81 LYS A N 1
ATOM 610 C CA . LYS A 1 81 ? -1.351 -1.819 -2.384 1.00 98.06 81 LYS A CA 1
ATOM 611 C C . LYS A 1 81 ? -2.269 -2.898 -1.801 1.00 98.06 81 LYS A C 1
ATOM 613 O O . LYS A 1 81 ? -3.162 -2.566 -1.024 1.00 98.06 81 LYS A O 1
ATOM 618 N N . GLN A 1 82 ? -2.053 -4.164 -2.157 1.00 98.06 82 GLN A N 1
ATOM 619 C CA . GLN A 1 82 ? -2.809 -5.286 -1.601 1.00 98.06 82 GLN A CA 1
ATOM 620 C C . GLN A 1 82 ? -2.526 -5.469 -0.103 1.00 98.06 82 GLN A C 1
ATOM 622 O O . GLN A 1 82 ? -3.463 -5.580 0.683 1.00 98.06 82 GLN A O 1
ATOM 627 N N . GLU A 1 83 ? -1.256 -5.440 0.304 1.00 97.94 83 GLU A N 1
ATOM 628 C CA . GLU A 1 83 ? -0.861 -5.551 1.716 1.00 97.94 83 GLU A CA 1
ATOM 629 C C . GLU A 1 83 ? -1.429 -4.400 2.557 1.00 97.94 83 GLU A C 1
ATOM 631 O O . GLU A 1 83 ? -1.944 -4.620 3.653 1.00 97.94 83 GLU A O 1
ATOM 636 N N . HIS A 1 84 ? -1.412 -3.174 2.026 1.00 98.06 84 HIS A N 1
ATOM 637 C CA . HIS A 1 84 ? -2.015 -2.022 2.690 1.00 98.06 84 HIS A CA 1
ATOM 638 C C . HIS A 1 84 ? -3.531 -2.182 2.871 1.00 98.06 84 HIS A C 1
ATOM 640 O O . HIS A 1 84 ? -4.061 -1.821 3.920 1.00 98.06 84 HIS A O 1
ATOM 646 N N . GLN A 1 85 ? -4.234 -2.728 1.876 1.00 98.06 85 GLN A N 1
ATOM 647 C CA . GLN A 1 85 ? -5.674 -2.974 1.972 1.00 98.06 85 GLN A CA 1
ATOM 648 C C . GLN A 1 85 ? -6.001 -4.004 3.063 1.00 98.06 85 GLN A C 1
ATOM 650 O O . GLN A 1 85 ? -6.859 -3.744 3.903 1.00 98.06 85 GLN A O 1
ATOM 655 N N . LEU A 1 86 ? -5.257 -5.114 3.116 1.00 97.94 86 LEU A N 1
ATOM 656 C CA . LEU A 1 86 ? -5.408 -6.121 4.173 1.00 97.94 86 LEU A CA 1
ATOM 657 C C . LEU A 1 86 ? -5.116 -5.534 5.560 1.00 97.94 86 LEU A C 1
ATOM 659 O O . LEU A 1 86 ? -5.846 -5.790 6.514 1.00 97.94 86 LEU A O 1
ATOM 663 N N . LEU A 1 87 ? -4.086 -4.689 5.678 1.00 98.06 87 LEU A N 1
ATOM 664 C CA . LEU A 1 87 ? -3.772 -4.000 6.930 1.00 98.06 87 LEU A CA 1
ATOM 665 C C . LEU A 1 87 ? -4.921 -3.082 7.384 1.00 98.06 87 LEU A C 1
ATOM 667 O O . LEU A 1 87 ? -5.195 -2.994 8.581 1.00 98.06 87 LEU A O 1
ATOM 671 N N . LEU A 1 88 ? -5.578 -2.377 6.457 1.00 97.88 88 LEU A N 1
ATOM 672 C CA . LEU A 1 88 ? -6.732 -1.532 6.776 1.00 97.88 88 LEU A CA 1
ATOM 673 C C . LEU A 1 88 ? -7.915 -2.358 7.283 1.00 97.88 88 LEU A C 1
ATOM 675 O O . LEU A 1 88 ? -8.513 -1.991 8.292 1.00 97.88 88 LEU A O 1
ATOM 679 N N . GLU A 1 89 ? -8.218 -3.478 6.629 1.00 96.88 89 GLU A N 1
ATOM 680 C CA . GLU A 1 89 ? -9.284 -4.395 7.050 1.00 96.88 89 GLU A CA 1
ATOM 681 C C . GLU A 1 89 ? -9.006 -4.956 8.449 1.00 96.88 89 GLU A C 1
ATOM 683 O O . GLU A 1 89 ? -9.844 -4.832 9.343 1.00 96.88 89 GLU A O 1
ATOM 688 N N . MET A 1 90 ? -7.782 -5.434 8.694 1.00 97.06 90 MET A N 1
ATOM 689 C CA . MET A 1 90 ? -7.365 -5.901 10.020 1.00 97.06 90 MET A CA 1
ATOM 690 C C . MET A 1 90 ? -7.407 -4.794 11.081 1.00 97.06 90 MET A C 1
ATOM 692 O O . MET A 1 90 ? -7.641 -5.070 12.257 1.00 97.06 90 MET A O 1
ATOM 696 N N . LYS A 1 91 ? -7.152 -3.532 10.718 1.00 97.50 91 LYS A N 1
ATOM 697 C CA . LYS A 1 91 ? -7.262 -2.402 11.654 1.00 97.50 91 LYS A CA 1
ATOM 698 C C . LYS A 1 91 ? -8.705 -2.129 12.057 1.00 97.50 91 LYS A C 1
ATOM 700 O O . LYS A 1 91 ? -8.936 -1.821 13.222 1.00 97.50 91 LYS A O 1
ATOM 705 N N . ILE A 1 92 ? -9.644 -2.237 11.119 1.00 95.94 92 ILE A N 1
ATOM 706 C CA . ILE A 1 92 ? -11.075 -2.084 11.400 1.00 95.94 92 ILE A CA 1
ATOM 707 C C . ILE A 1 92 ? -11.535 -3.212 12.323 1.00 95.94 92 ILE A C 1
ATOM 709 O O . ILE A 1 92 ? -12.114 -2.936 13.367 1.00 95.94 92 ILE A O 1
ATOM 713 N N . GLU A 1 93 ? -11.193 -4.460 12.000 1.00 94.56 93 GLU A N 1
ATOM 714 C CA . GLU A 1 93 ? -11.537 -5.612 12.837 1.00 94.56 93 GLU A CA 1
ATOM 715 C C . GLU A 1 93 ? -10.952 -5.483 14.250 1.00 94.56 93 GLU A C 1
ATOM 717 O O . GLU A 1 93 ? -11.670 -5.647 15.233 1.00 94.56 93 GLU A O 1
ATOM 722 N N . ASN A 1 94 ? -9.678 -5.093 14.378 1.00 95.38 94 ASN A N 1
ATOM 723 C CA . ASN A 1 94 ? -9.069 -4.844 15.687 1.00 95.38 94 ASN A CA 1
ATOM 724 C C . ASN A 1 94 ? -9.749 -3.704 16.455 1.00 95.38 94 ASN A C 1
ATOM 726 O O . ASN A 1 94 ? -9.866 -3.796 17.675 1.00 95.38 94 ASN A O 1
ATOM 730 N N . ALA A 1 95 ? -10.186 -2.635 15.780 1.00 94.94 95 ALA A N 1
ATOM 731 C CA . ALA A 1 95 ? -10.923 -1.550 16.422 1.00 94.94 95 ALA A CA 1
ATOM 732 C C . ALA A 1 95 ? -12.280 -2.042 16.949 1.00 94.94 95 ALA A C 1
ATOM 734 O O . ALA A 1 95 ? -12.592 -1.816 18.114 1.00 94.94 95 ALA A O 1
ATOM 735 N N . THR A 1 96 ? -13.030 -2.802 16.148 1.00 92.19 96 THR A N 1
ATOM 736 C CA . THR A 1 96 ? -14.302 -3.411 16.569 1.00 92.19 96 THR A CA 1
ATOM 737 C C . THR A 1 96 ? -14.112 -4.402 17.719 1.00 92.19 96 THR A C 1
ATOM 739 O O . THR A 1 96 ? -14.860 -4.378 18.696 1.00 92.19 96 THR A O 1
ATOM 742 N N . LEU A 1 97 ? -13.079 -5.247 17.657 1.00 92.50 97 LEU A N 1
ATOM 743 C CA . LEU A 1 97 ? -12.736 -6.153 18.753 1.00 92.50 97 LEU A CA 1
ATOM 744 C C . LEU A 1 97 ? -12.367 -5.375 20.020 1.00 92.50 97 LEU A C 1
ATOM 746 O O . LEU A 1 97 ? -12.810 -5.741 21.109 1.00 92.50 97 LEU A O 1
ATOM 750 N N . LYS A 1 98 ? -11.611 -4.279 19.896 1.00 94.69 98 LYS A N 1
ATOM 751 C CA . LYS A 1 98 ? -11.248 -3.420 21.026 1.00 94.69 98 LYS A CA 1
ATOM 752 C C . LYS A 1 98 ? -12.477 -2.762 21.659 1.00 94.69 98 LYS A C 1
ATOM 754 O O . LYS A 1 98 ? -12.616 -2.833 22.875 1.00 94.69 98 LYS A O 1
ATOM 759 N N . GLU A 1 99 ? -13.393 -2.224 20.858 1.00 91.12 99 GLU A N 1
ATOM 760 C CA . GLU A 1 99 ? -14.674 -1.681 21.336 1.00 91.12 99 GLU A CA 1
ATOM 761 C C . GLU A 1 99 ? -15.510 -2.747 22.062 1.00 91.12 99 GLU A C 1
ATOM 763 O O . GLU A 1 99 ? -16.054 -2.490 23.138 1.00 91.12 99 GLU A O 1
ATOM 768 N N . SER A 1 100 ? -15.562 -3.972 21.527 1.00 89.25 100 SER A N 1
ATOM 769 C CA . SER A 1 100 ? -16.270 -5.084 22.175 1.00 89.25 100 SER A CA 1
ATOM 770 C C . SER A 1 100 ? -15.640 -5.479 23.518 1.00 89.25 100 SER A C 1
ATOM 772 O O . SER A 1 100 ? -16.352 -5.760 24.484 1.00 89.25 100 SER A O 1
ATOM 774 N N . MET A 1 101 ? -14.307 -5.447 23.610 1.00 92.00 101 MET A N 1
ATOM 775 C CA . MET A 1 101 ? -13.575 -5.740 24.840 1.00 92.00 101 MET A CA 1
ATOM 776 C C . MET A 1 101 ? -13.843 -4.673 25.903 1.00 92.00 101 MET A C 1
ATOM 778 O O . MET A 1 101 ? -14.166 -5.017 27.039 1.00 92.00 101 MET A O 1
ATOM 782 N N . ASP A 1 102 ? -13.797 -3.396 25.525 1.00 90.50 102 ASP A N 1
ATOM 783 C CA . ASP A 1 102 ? -14.089 -2.282 26.432 1.00 90.50 102 ASP A CA 1
ATOM 784 C C . ASP A 1 102 ? -15.556 -2.345 26.924 1.00 90.50 102 ASP A C 1
ATOM 786 O O . ASP A 1 102 ? -15.840 -2.158 28.111 1.00 90.50 102 ASP A O 1
ATOM 790 N N . SER A 1 103 ? -16.499 -2.725 26.051 1.00 89.62 103 SER A N 1
ATOM 791 C CA . SER A 1 103 ? -17.900 -2.994 26.420 1.00 89.62 103 SER A CA 1
ATOM 792 C C . SER A 1 103 ? -18.028 -4.131 27.450 1.00 89.62 103 SER A C 1
ATOM 794 O O . SER A 1 103 ? -18.729 -3.997 28.460 1.00 89.62 103 SER A O 1
ATOM 796 N N . MET A 1 104 ? -17.285 -5.229 27.270 1.00 91.12 104 MET A N 1
ATOM 797 C CA . MET A 1 104 ? -17.265 -6.360 28.207 1.00 91.12 104 MET A CA 1
ATOM 798 C C . MET A 1 104 ? -16.658 -5.995 29.576 1.00 91.12 104 MET A C 1
ATOM 800 O O . MET A 1 104 ? -17.114 -6.478 30.621 1.00 91.12 104 MET A O 1
ATOM 804 N N . GLU A 1 105 ? -15.657 -5.113 29.611 1.00 92.00 105 GLU A N 1
ATOM 805 C CA . GLU A 1 105 ? -15.095 -4.572 30.856 1.00 92.00 105 GLU A CA 1
ATOM 806 C C . GLU A 1 105 ? -16.125 -3.721 31.620 1.00 92.00 105 GLU A C 1
ATOM 808 O O . GLU A 1 105 ? -16.287 -3.861 32.843 1.00 92.00 105 GLU A O 1
ATOM 813 N N . HIS A 1 106 ? -16.886 -2.883 30.907 1.00 92.69 106 HIS A N 1
ATOM 814 C CA . HIS A 1 106 ? -17.995 -2.119 31.482 1.00 92.69 106 HIS A CA 1
ATOM 815 C C . HIS A 1 106 ? -19.114 -3.021 32.014 1.00 92.69 106 HIS A C 1
ATOM 817 O O . HIS A 1 106 ? -19.647 -2.763 33.104 1.00 92.69 106 HIS A O 1
ATOM 823 N N . LEU A 1 107 ? -19.437 -4.100 31.296 1.00 92.12 107 LEU A N 1
ATOM 824 C CA . LEU A 1 107 ? -20.400 -5.107 31.732 1.00 92.12 107 LEU A CA 1
ATOM 825 C C . LEU A 1 107 ? -19.937 -5.791 33.024 1.00 92.12 107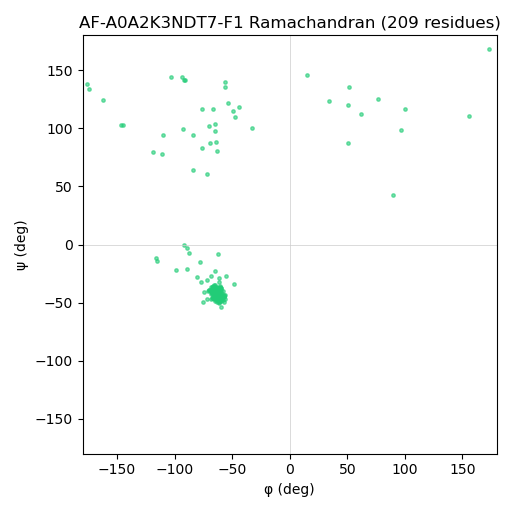 LEU A C 1
ATOM 827 O O . LEU A 1 107 ? -20.668 -5.813 34.016 1.00 92.12 107 LEU A O 1
ATOM 831 N N . THR A 1 108 ? -18.692 -6.269 33.051 1.00 93.06 108 THR A N 1
ATOM 832 C CA . THR A 1 108 ? -18.087 -6.922 34.223 1.00 93.06 108 THR A CA 1
ATOM 833 C C . THR A 1 108 ? -18.108 -6.001 35.446 1.00 93.06 108 THR A C 1
ATOM 835 O O . THR A 1 108 ? -18.506 -6.414 36.541 1.00 93.06 108 THR A O 1
ATOM 838 N N . SER A 1 109 ? -17.760 -4.726 35.252 1.00 94.88 109 SER A N 1
ATOM 839 C CA . SER A 1 109 ? -17.800 -3.706 36.303 1.00 94.88 109 SER A CA 1
ATOM 840 C C . SER A 1 109 ? -19.221 -3.478 36.823 1.00 94.88 109 SER A C 1
ATOM 842 O O . SER A 1 109 ? -19.439 -3.442 38.033 1.00 94.88 109 SER A O 1
ATOM 844 N N . SER A 1 110 ? -20.206 -3.368 35.928 1.00 93.44 110 SER A N 1
ATOM 845 C CA . SER A 1 110 ? -21.608 -3.130 36.299 1.00 93.44 110 SER A CA 1
ATOM 846 C C . SER A 1 110 ? -22.221 -4.321 37.035 1.00 93.44 110 SER A C 1
ATOM 848 O O . SER A 1 110 ? -22.888 -4.132 38.052 1.00 93.44 110 SER A O 1
ATOM 850 N N . ILE A 1 111 ? -21.913 -5.552 36.615 1.00 94.06 111 ILE A N 1
ATOM 851 C CA . ILE A 1 111 ? -22.296 -6.772 37.341 1.00 94.06 111 ILE A CA 1
ATOM 852 C C . ILE A 1 111 ? -21.714 -6.755 38.759 1.00 94.06 111 ILE A C 1
ATOM 854 O O . ILE A 1 111 ? -22.423 -7.056 39.720 1.00 94.06 111 ILE A O 1
ATOM 858 N N . HIS A 1 112 ? -20.435 -6.400 38.913 1.00 96.19 112 HIS A N 1
ATOM 859 C CA . HIS A 1 112 ? -19.793 -6.350 40.225 1.00 96.19 112 HIS A CA 1
ATOM 860 C C . HIS A 1 112 ? -20.439 -5.302 41.148 1.00 96.19 112 HIS A C 1
ATOM 862 O O . HIS A 1 112 ? -20.793 -5.624 42.286 1.00 96.19 112 HIS A O 1
ATOM 868 N N . ARG A 1 113 ? -20.669 -4.077 40.651 1.00 94.31 113 ARG A N 1
ATOM 869 C CA . ARG A 1 113 ? -21.329 -3.003 41.418 1.00 94.31 113 ARG A 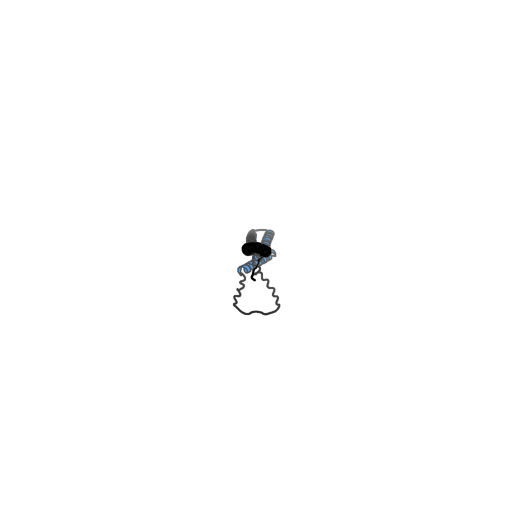CA 1
ATOM 870 C C . ARG A 1 113 ? -22.766 -3.360 41.800 1.00 94.31 113 ARG A C 1
ATOM 872 O O . ARG A 1 113 ? -23.169 -3.130 42.944 1.00 94.31 113 ARG A O 1
ATOM 879 N N . LEU A 1 114 ? -23.524 -3.975 40.889 1.00 95.06 114 LEU A N 1
ATOM 880 C CA . LEU A 1 114 ? -24.884 -4.429 41.168 1.00 95.06 114 LEU A CA 1
ATOM 881 C C . LEU A 1 114 ? -24.899 -5.530 42.234 1.00 95.06 114 LEU A C 1
ATOM 883 O O . LEU A 1 114 ? -25.665 -5.437 43.188 1.00 95.06 114 LEU A O 1
ATOM 887 N N . ARG A 1 115 ? -24.018 -6.534 42.129 1.00 94.06 115 ARG A N 1
ATOM 888 C CA . ARG A 1 115 ? -23.887 -7.601 43.140 1.00 94.06 115 ARG A CA 1
ATOM 889 C C . ARG A 1 115 ? -23.596 -7.035 44.528 1.00 94.06 115 ARG A C 1
ATOM 891 O O . ARG A 1 115 ? -24.234 -7.452 45.492 1.00 94.06 115 ARG A O 1
ATOM 898 N N . LEU A 1 116 ? -22.681 -6.069 44.630 1.00 93.12 116 LEU A N 1
ATOM 899 C CA . LEU A 1 116 ? -22.371 -5.408 45.897 1.00 93.12 116 LEU A CA 1
ATOM 900 C C . LEU A 1 116 ? -23.571 -4.611 46.435 1.00 93.12 116 LEU A C 1
ATOM 902 O O . LEU A 1 116 ? -23.851 -4.660 47.629 1.00 93.12 116 LEU A O 1
ATOM 906 N N . SER A 1 117 ? -24.301 -3.909 45.566 1.00 92.12 117 SER A N 1
ATOM 907 C CA . SER A 1 117 ? -25.492 -3.137 45.952 1.00 92.12 117 SER A CA 1
ATOM 908 C C . SER A 1 117 ? -26.630 -4.038 46.434 1.00 92.12 117 SER A C 1
ATOM 910 O O . SER A 1 117 ? -27.229 -3.772 47.472 1.00 92.12 117 SER A O 1
ATOM 912 N N . LEU A 1 118 ? -26.876 -5.155 45.743 1.00 93.06 118 LEU A N 1
ATOM 913 C CA . LEU A 1 118 ? -27.846 -6.170 46.162 1.00 93.06 118 LEU A CA 1
ATOM 914 C C . LEU A 1 118 ? -27.467 -6.798 47.505 1.00 93.06 118 LEU A C 1
ATOM 916 O O . LEU A 1 118 ? -28.328 -7.019 48.356 1.00 93.06 118 LEU A O 1
ATOM 920 N N . TRP A 1 119 ? -26.176 -7.058 47.717 1.00 89.50 119 TRP A N 1
ATOM 921 C CA . TRP A 1 119 ? -25.681 -7.559 48.994 1.00 89.50 119 TRP A CA 1
ATOM 922 C C . TRP A 1 119 ? -25.917 -6.557 50.136 1.00 89.50 119 TRP A C 1
ATOM 924 O O . TRP A 1 119 ? -26.406 -6.956 51.189 1.00 89.50 119 TRP A O 1
ATOM 934 N N . LYS A 1 120 ? -25.683 -5.257 49.906 1.00 89.19 120 LYS A N 1
ATOM 935 C CA . LYS A 1 120 ? -25.978 -4.196 50.887 1.00 89.19 120 LYS A CA 1
ATOM 936 C C . LYS A 1 120 ? -27.466 -4.099 51.223 1.00 89.19 120 LYS A C 1
ATOM 938 O O . LYS A 1 120 ? -27.804 -3.979 52.396 1.00 89.19 120 LYS A O 1
ATOM 943 N N . VAL A 1 121 ? -28.357 -4.189 50.224 1.00 86.69 121 VAL A N 1
ATOM 944 C CA . VAL A 1 121 ? -29.813 -4.240 50.476 1.00 86.69 121 VAL A CA 1
ATOM 945 C C . VAL A 1 121 ? -30.129 -5.417 51.389 1.00 86.69 121 VAL A C 1
ATOM 947 O O . VAL A 1 121 ? -30.776 -5.241 52.419 1.00 86.69 121 VAL A O 1
ATOM 950 N N . LYS A 1 122 ? -29.615 -6.605 51.057 1.00 86.75 122 LYS A N 1
ATOM 951 C CA . LYS A 1 122 ? -29.828 -7.806 51.865 1.00 86.75 122 LYS A CA 1
ATOM 952 C C . LYS A 1 122 ? -29.366 -7.620 53.317 1.00 86.75 122 LYS A C 1
ATOM 954 O O . LYS A 1 122 ? -30.096 -8.011 54.220 1.00 86.75 122 LYS A O 1
ATOM 959 N N . GLU A 1 123 ? -28.201 -7.015 53.547 1.00 84.50 123 GLU A N 1
ATOM 960 C CA . GLU A 1 123 ? -27.681 -6.744 54.896 1.00 84.50 123 GLU A CA 1
ATOM 961 C C . GLU A 1 123 ? -28.545 -5.720 55.657 1.00 84.50 123 GLU A C 1
ATOM 963 O O . GLU A 1 123 ? -28.892 -5.946 56.818 1.00 84.50 123 GLU A O 1
ATOM 968 N N . SER A 1 124 ? -28.973 -4.643 54.987 1.00 81.81 124 SER A N 1
ATOM 969 C CA . SER A 1 124 ? -29.830 -3.598 55.573 1.00 81.81 124 SER A CA 1
ATOM 970 C C . SER A 1 124 ? -31.233 -4.073 55.963 1.00 81.81 124 SER A C 1
ATOM 972 O O . SER A 1 124 ? -31.840 -3.476 56.840 1.00 81.81 124 SER A O 1
ATOM 974 N N . VAL A 1 125 ? -31.734 -5.158 55.359 1.00 74.94 125 VAL A N 1
ATOM 975 C CA . VAL A 1 125 ? -33.012 -5.795 55.735 1.00 74.94 125 VAL A CA 1
ATOM 976 C C . VAL A 1 125 ? -32.853 -6.701 56.963 1.00 74.94 125 VAL A C 1
ATOM 978 O O . VAL A 1 125 ? -33.804 -6.911 57.710 1.00 74.94 125 VAL A O 1
ATOM 981 N N . THR A 1 126 ? -31.657 -7.253 57.180 1.00 73.00 126 THR A N 1
ATOM 982 C CA . THR A 1 126 ? -31.358 -8.120 58.334 1.00 73.00 126 THR A CA 1
ATOM 983 C C . THR A 1 126 ? -30.874 -7.360 59.568 1.00 73.00 126 THR A C 1
ATOM 985 O O . THR A 1 126 ? -30.954 -7.881 60.677 1.00 73.00 126 THR A O 1
ATOM 988 N N . SER A 1 127 ? -30.364 -6.145 59.376 1.00 64.81 127 SER A N 1
ATOM 989 C CA . SER A 1 127 ? -29.984 -5.213 60.435 1.00 64.81 127 SER A CA 1
ATOM 990 C C . SER A 1 127 ? -31.171 -4.301 60.748 1.00 64.81 127 SER A C 1
ATOM 992 O O . SER A 1 127 ? -31.891 -3.907 59.837 1.00 64.81 127 SER A O 1
ATOM 994 N N . GLU A 1 128 ? -31.396 -3.958 62.015 1.00 58.97 128 GLU A N 1
ATOM 995 C CA . GLU A 1 128 ? -32.482 -3.079 62.484 1.00 58.97 128 GLU A CA 1
ATOM 996 C C . GLU A 1 128 ? -32.214 -1.609 62.075 1.00 58.97 128 GLU A C 1
ATOM 998 O O . GLU A 1 128 ? -31.974 -0.729 62.897 1.00 58.97 128 GLU A O 1
ATOM 1003 N N . GLY A 1 129 ? -32.130 -1.355 60.767 1.00 59.56 129 GLY A N 1
ATOM 1004 C CA . GLY A 1 129 ? -31.770 -0.075 60.168 1.00 59.56 129 GLY A CA 1
ATOM 1005 C C . GLY A 1 129 ? -32.984 0.794 59.834 1.00 59.56 129 GLY A C 1
ATOM 1006 O O . GLY A 1 129 ? -34.027 0.313 59.400 1.00 59.56 129 GLY A O 1
ATOM 1007 N N . THR A 1 130 ? -32.832 2.110 60.002 1.00 64.94 130 THR A N 1
ATOM 1008 C CA . THR A 1 130 ? -33.836 3.137 59.681 1.00 64.94 130 THR A CA 1
ATOM 1009 C C . THR A 1 130 ? -34.281 3.066 58.212 1.00 64.94 130 THR A C 1
ATOM 1011 O O . THR A 1 130 ? -33.440 3.031 57.317 1.00 64.94 130 THR A O 1
ATOM 1014 N N . VAL A 1 131 ? -35.593 3.156 57.949 1.00 67.62 131 VAL A N 1
ATOM 1015 C CA . VAL A 1 131 ? -36.233 3.080 56.610 1.00 67.62 131 VAL A CA 1
ATOM 1016 C C . VAL A 1 131 ? -35.563 3.973 55.546 1.00 67.62 131 VAL A C 1
ATOM 1018 O O . VAL A 1 131 ? -35.438 3.575 54.390 1.00 67.62 131 VAL A O 1
ATOM 1021 N N . SER A 1 132 ? -35.044 5.144 55.938 1.00 75.75 132 SER A N 1
ATOM 1022 C CA . SER A 1 132 ? -34.302 6.055 55.046 1.00 75.75 132 SER A CA 1
ATOM 1023 C C . SER A 1 132 ? -33.035 5.426 54.450 1.00 75.75 132 SER A C 1
ATOM 1025 O O . SER A 1 132 ? -32.717 5.666 53.290 1.00 75.75 132 SER A O 1
ATOM 1027 N N . SER A 1 133 ? -32.326 4.596 55.221 1.00 78.00 133 SER A N 1
ATOM 1028 C CA . SER A 1 133 ? -31.103 3.922 54.773 1.00 78.00 133 SER A CA 1
ATOM 1029 C C . SER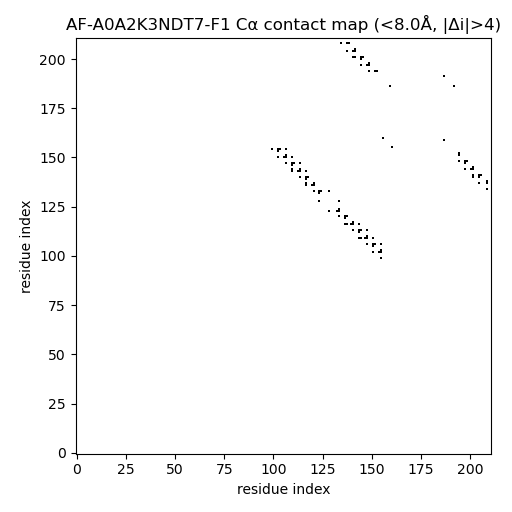 A 1 133 ? -31.408 2.849 53.727 1.00 78.00 133 SER A C 1
ATOM 1031 O O . SER A 1 133 ? -30.691 2.734 52.737 1.00 78.00 133 SER A O 1
ATOM 1033 N N . VAL A 1 134 ? -32.508 2.109 53.892 1.00 80.56 134 VAL A N 1
ATOM 1034 C CA . VAL A 1 134 ? -32.938 1.082 52.929 1.00 80.56 134 VAL A CA 1
ATOM 1035 C C . VAL A 1 134 ? -33.322 1.720 51.589 1.00 80.56 134 VAL A C 1
ATOM 1037 O O . VAL A 1 134 ? -32.940 1.211 50.535 1.00 80.56 134 VAL A O 1
ATOM 1040 N N . LEU A 1 135 ? -34.007 2.868 51.617 1.00 84.31 135 LEU A N 1
ATOM 1041 C CA . LEU A 1 135 ? -34.449 3.585 50.417 1.00 84.31 135 LEU A CA 1
ATOM 1042 C C . LEU A 1 135 ? -33.267 4.143 49.599 1.00 84.31 135 LEU A C 1
ATOM 1044 O O . LEU A 1 135 ? -33.257 4.038 48.371 1.00 84.31 135 LEU A O 1
ATOM 1048 N N . GLU A 1 136 ? -32.228 4.658 50.266 1.00 84.94 136 GLU A N 1
ATOM 1049 C CA . GLU A 1 136 ? -30.980 5.100 49.624 1.00 84.94 136 GLU A CA 1
ATOM 1050 C C . GLU A 1 136 ? -30.226 3.941 48.952 1.00 84.94 136 GLU A C 1
ATOM 1052 O O . GLU A 1 136 ? -29.791 4.059 47.801 1.00 84.94 136 GLU A O 1
ATOM 1057 N N . VAL A 1 137 ? -30.108 2.796 49.635 1.00 86.25 137 VAL A N 1
ATOM 1058 C CA . VAL A 1 137 ? -29.428 1.607 49.093 1.00 86.25 137 VAL A CA 1
ATOM 1059 C C . VAL A 1 137 ? -30.216 1.015 47.915 1.00 86.25 137 VAL A C 1
ATOM 1061 O O . VAL A 1 137 ? -29.622 0.631 46.903 1.00 86.25 137 VAL A O 1
ATOM 1064 N N . LEU A 1 138 ? -31.550 1.004 47.993 1.00 90.06 138 LEU A N 1
ATOM 1065 C CA . LEU A 1 138 ? -32.429 0.539 46.920 1.00 90.06 138 LEU A CA 1
ATOM 1066 C C . LEU A 1 138 ? -32.343 1.430 45.671 1.00 90.06 138 LEU A C 1
ATOM 1068 O O . LEU A 1 138 ? -32.318 0.927 44.548 1.00 90.06 138 LEU A O 1
ATOM 1072 N N . ASN A 1 139 ? -32.202 2.747 45.845 1.00 91.44 139 ASN A N 1
ATOM 1073 C CA . ASN A 1 139 ? -31.972 3.665 44.729 1.00 91.44 139 ASN A CA 1
ATOM 1074 C C . ASN A 1 139 ? -30.620 3.396 44.035 1.00 91.44 139 ASN A C 1
ATOM 1076 O O . ASN A 1 139 ? -30.520 3.474 42.809 1.00 91.44 139 ASN A O 1
ATOM 1080 N N . GLY A 1 140 ? -29.601 2.993 44.804 1.00 92.00 140 GLY A N 1
ATOM 1081 C CA . GLY A 1 140 ? -28.332 2.484 44.277 1.00 92.00 140 GLY A CA 1
ATOM 1082 C C . GLY A 1 140 ? -28.510 1.242 43.399 1.00 92.00 140 GLY A C 1
ATOM 1083 O O . GLY A 1 140 ? -27.996 1.208 42.283 1.00 92.00 140 GLY A O 1
ATOM 1084 N N . VAL A 1 141 ? -29.307 0.261 43.840 1.00 93.88 141 VAL A N 1
ATOM 1085 C CA . VAL A 1 141 ? -29.632 -0.937 43.038 1.00 93.88 141 VAL A CA 1
ATOM 1086 C C . VAL A 1 141 ? -30.316 -0.566 41.724 1.00 93.88 141 VAL A C 1
ATOM 1088 O O . VAL A 1 141 ? -29.924 -1.074 40.676 1.00 93.88 141 VAL A O 1
ATOM 1091 N N . ILE A 1 142 ? -31.295 0.342 41.753 1.00 93.69 142 ILE A N 1
ATOM 1092 C CA . ILE A 1 142 ? -32.008 0.779 40.542 1.00 93.69 142 ILE A CA 1
ATOM 1093 C C . ILE A 1 142 ? -31.045 1.444 39.552 1.00 93.69 142 ILE A C 1
ATOM 1095 O O . ILE A 1 142 ? -31.106 1.168 38.353 1.00 93.69 142 ILE A O 1
ATOM 1099 N N . ASN A 1 143 ? -30.153 2.309 40.035 1.00 93.25 143 ASN A N 1
ATOM 1100 C CA . ASN A 1 143 ? -29.180 2.996 39.188 1.00 93.25 143 ASN A CA 1
ATOM 1101 C C . ASN A 1 143 ? -28.171 2.015 38.576 1.00 93.25 143 ASN A C 1
ATOM 1103 O O . ASN A 1 143 ? -27.927 2.060 37.371 1.00 93.25 143 ASN A O 1
ATOM 1107 N N . GLU A 1 144 ? -27.639 1.084 39.369 1.00 94.12 144 GLU A N 1
ATOM 1108 C CA . GLU A 1 144 ? -26.686 0.085 38.879 1.00 94.12 144 GLU A CA 1
ATOM 1109 C C . GLU A 1 144 ? -27.326 -0.921 37.917 1.00 94.12 144 GLU A C 1
ATOM 1111 O O . GLU A 1 144 ? -26.713 -1.296 36.918 1.00 94.12 144 GLU A O 1
ATOM 1116 N N . ALA A 1 145 ? -28.580 -1.312 38.154 1.00 94.12 145 ALA A N 1
ATOM 1117 C CA . ALA A 1 145 ? -29.319 -2.182 37.245 1.00 94.12 145 ALA A CA 1
ATOM 1118 C C . ALA A 1 145 ? -29.622 -1.485 35.906 1.00 94.12 145 ALA A C 1
ATOM 1120 O O . ALA A 1 145 ? -29.516 -2.110 34.853 1.00 94.12 145 ALA A O 1
ATOM 1121 N N . LYS A 1 146 ? -29.913 -0.175 35.910 1.00 93.31 146 LYS A N 1
ATOM 1122 C CA . LYS A 1 146 ? -30.038 0.618 34.673 1.00 93.31 146 LYS A CA 1
ATOM 1123 C C . LYS A 1 146 ? -28.721 0.690 33.900 1.00 93.31 146 LYS A C 1
ATOM 1125 O O . LYS A 1 146 ? -28.732 0.527 32.684 1.00 93.31 146 LYS A O 1
ATOM 1130 N N . LEU A 1 147 ? -27.597 0.895 34.592 1.00 91.94 147 LEU A N 1
ATOM 1131 C CA . LEU A 1 147 ? -26.268 0.875 33.968 1.00 91.94 147 LEU A CA 1
ATOM 1132 C C . LEU A 1 147 ? -25.948 -0.502 33.375 1.00 91.94 147 LEU A C 1
ATOM 1134 O O . LEU A 1 147 ? -25.436 -0.579 32.261 1.00 91.94 147 LEU A O 1
ATOM 1138 N N . LEU A 1 148 ? -26.310 -1.581 34.075 1.00 93.50 148 LEU A N 1
ATOM 1139 C CA . LEU A 1 148 ? -26.171 -2.945 33.571 1.00 93.50 148 LEU A CA 1
ATOM 1140 C C . LEU A 1 148 ? -27.030 -3.187 32.322 1.00 93.50 148 LEU A C 1
ATOM 1142 O O . LEU A 1 148 ? -26.537 -3.781 31.369 1.00 93.50 148 LEU A O 1
ATOM 1146 N N . ARG A 1 149 ? -28.278 -2.698 32.297 1.00 92.12 149 ARG A N 1
ATOM 1147 C CA . ARG A 1 149 ? -29.162 -2.796 31.124 1.00 92.12 149 ARG A CA 1
ATOM 1148 C C . ARG A 1 149 ? -28.532 -2.140 29.898 1.00 92.12 149 ARG A C 1
ATOM 1150 O O . ARG A 1 149 ? -28.496 -2.742 28.832 1.00 92.12 149 ARG A O 1
ATOM 1157 N N . THR A 1 150 ? -28.016 -0.923 30.060 1.00 90.69 150 THR A N 1
ATOM 1158 C CA . THR A 1 150 ? -27.335 -0.208 28.975 1.00 90.69 150 THR A CA 1
ATOM 1159 C C . THR A 1 150 ? -26.083 -0.955 28.519 1.00 90.69 150 THR A C 1
ATOM 1161 O O . THR A 1 150 ? -25.907 -1.134 27.319 1.00 90.69 150 THR A O 1
ATOM 1164 N N . ALA A 1 151 ? -25.258 -1.446 29.453 1.00 89.56 151 ALA A N 1
ATOM 1165 C CA . ALA A 1 151 ? -24.042 -2.194 29.132 1.00 89.56 151 ALA A CA 1
ATOM 1166 C C . ALA A 1 151 ? -24.335 -3.504 28.375 1.00 89.56 151 ALA A C 1
ATOM 1168 O O . ALA A 1 151 ? -23.680 -3.786 27.375 1.00 89.56 151 ALA A O 1
ATOM 1169 N N . LEU A 1 152 ? -25.349 -4.268 28.807 1.00 87.12 152 LEU A N 1
ATOM 1170 C CA . LEU A 1 152 ? -25.805 -5.487 28.126 1.00 87.12 152 LEU A CA 1
ATOM 1171 C C . LEU A 1 152 ? -26.319 -5.187 26.714 1.00 87.12 152 LEU A C 1
ATOM 1173 O O . LEU A 1 152 ? -25.941 -5.876 25.769 1.00 87.12 152 LEU A O 1
ATOM 1177 N N . GLY A 1 153 ? -27.119 -4.127 26.561 1.00 83.06 153 GLY A N 1
ATOM 1178 C CA . GLY A 1 153 ? -27.629 -3.695 25.260 1.00 83.06 153 GLY A CA 1
ATOM 1179 C C . GLY A 1 153 ? -26.514 -3.286 24.295 1.00 83.06 153 GLY A C 1
ATOM 1180 O O . GLY A 1 153 ? -26.563 -3.639 23.123 1.00 83.06 153 GLY A O 1
ATOM 1181 N N . SER A 1 154 ? -25.474 -2.602 24.786 1.00 79.88 154 SER A N 1
ATOM 1182 C CA . SER A 1 154 ? -24.316 -2.203 23.972 1.00 79.88 154 SER A CA 1
ATOM 1183 C C . SER A 1 154 ? -23.311 -3.327 23.700 1.00 79.88 154 SER A C 1
ATOM 1185 O O . SER A 1 154 ? -22.436 -3.163 22.856 1.00 79.88 154 SER A O 1
ATOM 1187 N N . SER A 1 155 ? -23.378 -4.444 24.430 1.00 76.44 155 SER A N 1
ATOM 1188 C CA . SER A 1 155 ? -22.484 -5.596 24.228 1.00 76.44 155 SER A CA 1
ATOM 1189 C C . SER A 1 155 ? -22.986 -6.595 23.181 1.00 76.44 155 SER A C 1
ATOM 1191 O O . SER A 1 155 ? -22.262 -7.524 22.828 1.00 76.44 155 SER A O 1
ATOM 1193 N N . LEU A 1 156 ? -24.212 -6.413 22.684 1.00 70.06 156 LEU A N 1
ATOM 1194 C CA . LEU A 1 156 ? -24.830 -7.273 21.678 1.00 70.06 156 LEU A CA 1
ATOM 1195 C C . LEU A 1 156 ? -24.530 -6.757 20.258 1.00 70.06 156 LEU A C 1
ATOM 1197 O O . LEU A 1 156 ? -24.529 -5.544 20.037 1.00 70.06 156 LEU A O 1
ATOM 1201 N N . PRO A 1 157 ? -24.287 -7.643 19.271 1.00 58.19 157 PRO A N 1
ATOM 1202 C CA . PRO A 1 157 ? -24.094 -7.233 17.883 1.00 58.19 157 PRO A CA 1
ATOM 1203 C C . PRO A 1 157 ? -25.291 -6.427 17.356 1.00 58.19 157 PRO A C 1
ATOM 1205 O O . PRO A 1 157 ? -26.440 -6.794 17.580 1.00 58.19 157 PRO A O 1
ATOM 1208 N N . ILE A 1 158 ? -25.038 -5.372 16.575 1.00 47.97 158 ILE A N 1
ATOM 1209 C CA . ILE A 1 158 ? -26.091 -4.509 15.996 1.00 47.97 158 ILE A CA 1
ATOM 1210 C C . ILE A 1 158 ? -27.024 -5.306 15.068 1.00 47.97 158 ILE A C 1
ATOM 1212 O O . ILE A 1 158 ? -28.212 -5.016 14.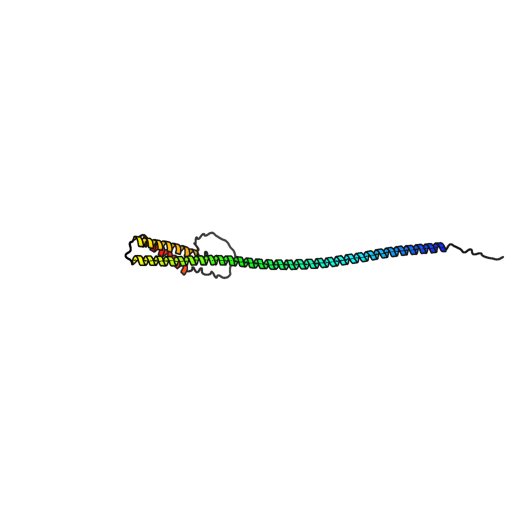987 1.00 47.97 158 ILE A O 1
ATOM 1216 N N . SER A 1 159 ? -26.524 -6.375 14.438 1.00 44.69 159 SER A N 1
ATOM 1217 C CA . SER A 1 159 ? -27.338 -7.317 13.656 1.00 44.69 159 SER A CA 1
ATOM 1218 C C . SER A 1 159 ? -28.400 -8.059 14.482 1.00 44.69 159 SER A C 1
ATOM 1220 O O . SER A 1 159 ? -29.175 -8.813 13.907 1.00 44.69 159 SER A O 1
ATOM 1222 N N . TRP A 1 160 ? -28.393 -7.926 15.812 1.00 54.38 160 TRP A N 1
ATOM 1223 C CA . TRP A 1 160 ? -29.275 -8.626 16.751 1.00 54.38 160 TRP A CA 1
ATOM 1224 C C . TRP A 1 160 ? -30.208 -7.667 17.512 1.00 54.38 160 TRP A C 1
ATOM 1226 O O . TRP A 1 160 ? -31.175 -8.114 18.125 1.00 54.38 160 TRP A O 1
ATOM 1236 N N . SER A 1 161 ? -29.973 -6.352 17.428 1.00 46.56 161 SER A N 1
ATOM 1237 C CA . SER A 1 161 ? -30.923 -5.314 17.848 1.00 46.56 161 SER A CA 1
ATOM 1238 C C . SER A 1 161 ? -31.918 -5.048 16.719 1.00 46.56 161 SER A C 1
ATOM 1240 O O . SER A 1 161 ? -31.932 -3.968 16.130 1.00 46.56 161 SER A O 1
ATOM 1242 N N . ILE A 1 162 ? -32.724 -6.053 16.363 1.00 44.09 162 ILE A N 1
ATOM 1243 C CA . ILE A 1 162 ? -33.826 -5.850 15.424 1.00 44.09 162 ILE A CA 1
ATOM 1244 C C . ILE A 1 162 ? -35.036 -5.313 16.204 1.00 44.09 162 ILE A C 1
ATOM 1246 O O . ILE A 1 162 ? -35.818 -6.046 16.803 1.00 44.09 162 ILE A O 1
ATOM 1250 N N . GLU A 1 163 ? -35.176 -3.987 16.231 1.00 45.53 163 GLU A N 1
ATOM 1251 C CA . GLU A 1 163 ? -36.478 -3.355 16.438 1.00 45.53 163 GLU A CA 1
ATOM 1252 C C . GLU A 1 163 ? -37.302 -3.615 15.174 1.00 45.53 163 GLU A C 1
ATOM 1254 O O . GLU A 1 163 ? -37.089 -3.016 14.119 1.00 45.53 163 GLU A O 1
ATOM 1259 N N . THR A 1 164 ? -38.222 -4.573 15.252 1.00 42.47 164 THR A N 1
ATOM 1260 C CA . THR A 1 164 ? -39.209 -4.819 14.202 1.00 42.47 164 THR A CA 1
ATOM 1261 C C . THR A 1 164 ? -40.206 -3.661 14.140 1.00 42.47 164 THR A C 1
ATOM 1263 O O . THR A 1 164 ? -41.282 -3.744 14.729 1.00 42.47 164 THR A O 1
ATOM 1266 N N . GLU A 1 165 ? -39.898 -2.609 13.381 1.00 37.19 165 GLU A N 1
ATOM 1267 C CA . GLU A 1 165 ? -40.938 -1.826 12.708 1.00 37.19 165 GLU A CA 1
ATOM 1268 C C . GLU A 1 165 ? -41.142 -2.381 11.298 1.00 37.19 165 GLU A C 1
ATOM 1270 O O . GLU A 1 165 ? -40.390 -2.147 10.352 1.00 37.19 165 GLU A O 1
ATOM 1275 N N . VAL A 1 166 ? -42.196 -3.184 11.187 1.00 50.28 166 VAL A N 1
ATOM 1276 C CA . VAL A 1 166 ? -42.738 -3.691 9.932 1.00 50.28 166 VAL A CA 1
ATOM 1277 C C . VAL A 1 166 ? -43.284 -2.514 9.121 1.00 50.28 166 VAL A C 1
ATOM 1279 O O . VAL A 1 166 ? -44.374 -2.012 9.388 1.00 50.28 166 VAL A O 1
ATOM 1282 N N . GLY A 1 167 ? -42.539 -2.105 8.096 1.00 43.31 167 GLY A N 1
ATOM 1283 C CA . GLY A 1 167 ? -43.006 -1.245 7.011 1.00 43.31 167 GLY A CA 1
ATOM 1284 C C . GLY A 1 167 ? -43.096 -2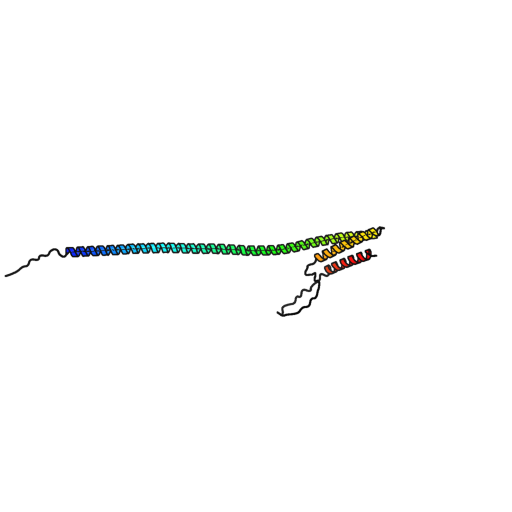.035 5.705 1.00 43.31 167 GLY A C 1
ATOM 1285 O O . GLY A 1 167 ? -42.110 -2.175 4.990 1.00 43.31 167 GLY A O 1
ATOM 1286 N N . TYR A 1 168 ? -44.280 -2.566 5.392 1.00 51.00 168 TYR A N 1
ATOM 1287 C CA . TYR A 1 168 ? -44.600 -3.151 4.085 1.00 51.00 168 TYR A CA 1
ATOM 1288 C C . TYR A 1 168 ? -44.609 -2.071 2.997 1.00 51.00 168 TYR A C 1
ATOM 1290 O O . TYR A 1 168 ? -45.525 -1.255 3.031 1.00 51.00 168 TYR A O 1
ATOM 1298 N N . ILE A 1 169 ? -43.720 -2.128 1.992 1.00 47.12 169 ILE A N 1
ATOM 1299 C CA . ILE A 1 169 ? -43.991 -1.623 0.625 1.00 47.12 169 ILE A CA 1
ATOM 1300 C C . ILE A 1 169 ? -43.272 -2.491 -0.438 1.00 47.12 169 ILE A C 1
ATOM 1302 O O . ILE A 1 169 ? -42.069 -2.382 -0.633 1.00 47.12 169 ILE A O 1
ATOM 1306 N N . GLY A 1 170 ? -44.077 -3.345 -1.086 1.00 41.78 170 GLY A N 1
ATOM 1307 C CA . GLY A 1 170 ? -44.145 -3.748 -2.508 1.00 41.78 170 GLY A CA 1
ATOM 1308 C C . GLY A 1 170 ? -42.919 -3.866 -3.436 1.00 41.78 170 GLY A C 1
ATOM 1309 O O . GLY A 1 170 ? -42.287 -2.862 -3.736 1.00 41.78 170 GLY A O 1
ATOM 1310 N N . ASP A 1 171 ? -42.783 -5.081 -4.004 1.00 42.75 171 ASP A N 1
ATOM 1311 C CA . ASP A 1 171 ? -42.416 -5.498 -5.384 1.00 42.75 171 ASP A CA 1
ATOM 1312 C C . ASP A 1 171 ? -41.136 -4.913 -6.044 1.00 42.75 171 ASP A C 1
ATOM 1314 O O . ASP A 1 171 ? -40.924 -3.710 -6.082 1.00 42.75 171 ASP A O 1
ATOM 1318 N N . ARG A 1 172 ? -40.255 -5.675 -6.720 1.00 43.31 172 ARG A N 1
ATOM 1319 C CA . ARG A 1 172 ? -40.544 -6.648 -7.789 1.00 43.31 172 ARG A CA 1
ATOM 1320 C C . ARG A 1 172 ? -39.267 -7.392 -8.257 1.00 43.31 172 ARG A C 1
ATOM 1322 O O . ARG A 1 172 ? -38.243 -6.760 -8.480 1.00 43.31 172 ARG A O 1
ATOM 1329 N N . GLU A 1 173 ? -39.417 -8.704 -8.466 1.00 45.62 173 GLU A N 1
ATOM 1330 C CA . GLU A 1 173 ? -38.775 -9.620 -9.443 1.00 45.62 173 GLU A CA 1
ATOM 1331 C C . GLU A 1 173 ? -37.242 -9.702 -9.636 1.00 45.62 173 GLU A C 1
ATOM 1333 O O . GLU A 1 173 ? -36.613 -8.819 -10.212 1.00 45.62 173 GLU A O 1
ATOM 1338 N N . GLY A 1 174 ? -36.705 -10.912 -9.401 1.00 41.06 174 GLY A N 1
ATOM 1339 C CA . GLY A 1 174 ? -35.672 -11.490 -10.268 1.00 41.06 174 GLY A CA 1
ATOM 1340 C C . GLY A 1 174 ? -34.760 -12.545 -9.633 1.00 41.06 174 GLY A C 1
ATOM 1341 O O . GLY A 1 174 ? -33.837 -12.191 -8.914 1.00 41.06 174 GLY A O 1
ATOM 1342 N N . VAL A 1 175 ? -34.934 -13.798 -10.074 1.00 44.22 175 VAL A N 1
ATOM 1343 C CA . VAL A 1 175 ? -34.012 -14.958 -10.007 1.00 44.22 175 VAL A CA 1
ATOM 1344 C C . VAL A 1 175 ? -34.281 -15.983 -8.898 1.00 44.22 175 VAL A C 1
ATOM 1346 O O . VAL A 1 175 ? -34.188 -15.721 -7.704 1.00 44.22 175 VAL A O 1
ATOM 1349 N N . ASP A 1 176 ? -34.605 -17.185 -9.376 1.00 41.00 176 ASP A N 1
ATOM 1350 C CA . ASP A 1 176 ? -35.042 -18.359 -8.640 1.00 41.00 176 ASP A CA 1
ATOM 1351 C C . ASP A 1 176 ? -33.902 -19.384 -8.495 1.00 41.00 176 ASP A C 1
ATOM 1353 O O . ASP A 1 176 ? -33.123 -19.617 -9.421 1.00 41.00 176 ASP A O 1
ATOM 1357 N N . THR A 1 177 ? -33.902 -20.038 -7.332 1.00 43.50 177 THR A N 1
ATOM 1358 C CA . THR A 1 177 ? -33.232 -21.291 -6.935 1.00 43.50 177 THR A CA 1
ATOM 1359 C C . THR A 1 177 ? -31.699 -21.402 -6.963 1.00 43.50 177 THR A C 1
ATOM 1361 O O . THR A 1 177 ? -31.105 -21.556 -8.019 1.00 43.50 177 THR A O 1
ATOM 1364 N N . VAL A 1 178 ? -31.078 -21.515 -5.776 1.00 38.53 178 VAL A N 1
ATOM 1365 C CA . VAL A 1 178 ? -30.459 -22.764 -5.265 1.00 38.53 178 VAL A CA 1
ATOM 1366 C C . VAL A 1 178 ? -30.257 -22.648 -3.738 1.00 38.53 178 VAL A C 1
ATOM 1368 O O . VAL A 1 178 ? -29.624 -21.725 -3.247 1.00 38.53 178 VAL A O 1
ATOM 1371 N N . HIS A 1 179 ? -30.813 -23.625 -3.016 1.00 41.59 179 HIS A N 1
ATOM 1372 C CA . HIS A 1 179 ? -30.545 -24.039 -1.631 1.00 41.59 179 HIS A C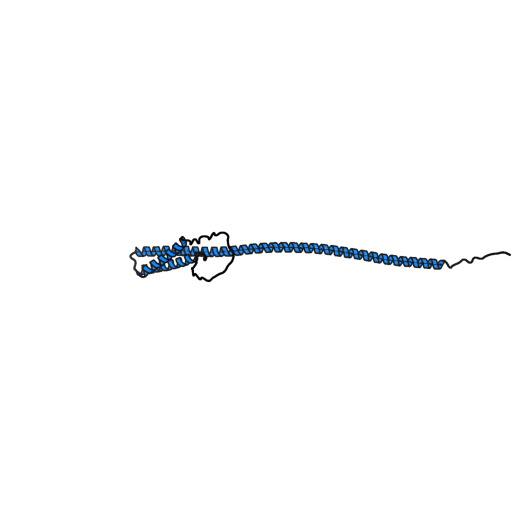A 1
ATOM 1373 C C . HIS A 1 179 ? -30.541 -22.996 -0.503 1.00 41.59 179 HIS A C 1
ATOM 1375 O O . HIS A 1 179 ? -29.525 -22.520 -0.010 1.00 41.59 179 HIS A O 1
ATOM 1381 N N . GLN A 1 180 ? -31.758 -22.814 0.001 1.00 48.72 180 GLN A N 1
ATOM 1382 C CA . GLN A 1 180 ? -32.107 -22.652 1.403 1.00 48.72 180 GLN A CA 1
ATOM 1383 C C . GLN A 1 180 ? -31.199 -23.434 2.371 1.00 48.72 180 GLN A C 1
ATOM 1385 O O . GLN A 1 180 ? -31.435 -24.603 2.656 1.00 48.72 180 GLN A O 1
ATOM 1390 N N . GLU A 1 181 ? -30.257 -22.718 2.970 1.00 38.16 181 GLU A N 1
ATOM 1391 C CA . GLU A 1 181 ? -29.988 -22.799 4.403 1.00 38.16 181 GLU A CA 1
ATOM 1392 C C . GLU A 1 181 ? -30.242 -21.403 4.967 1.00 38.16 181 GLU A C 1
ATOM 1394 O O . GLU A 1 181 ? -29.350 -20.577 5.148 1.00 38.16 181 GLU A O 1
ATOM 1399 N N . ARG A 1 182 ? -31.531 -21.105 5.165 1.00 41.53 182 ARG A N 1
ATOM 1400 C CA . ARG A 1 182 ? -31.976 -19.995 6.003 1.00 41.53 182 ARG A CA 1
ATOM 1401 C C . ARG A 1 182 ? -31.507 -20.347 7.408 1.00 41.53 182 ARG A C 1
ATOM 1403 O O . ARG A 1 182 ? -32.217 -21.057 8.113 1.00 41.53 182 ARG A O 1
ATOM 1410 N N . GLY A 1 183 ? -30.277 -19.943 7.729 1.00 43.97 183 GLY A N 1
ATOM 1411 C CA . GLY A 1 183 ? -29.695 -20.060 9.054 1.00 43.97 183 GLY A CA 1
ATOM 1412 C C . GLY A 1 183 ? -30.724 -19.545 10.036 1.00 43.97 183 GLY A C 1
ATOM 1413 O O . GLY A 1 183 ? -31.104 -18.377 9.991 1.00 43.97 183 GLY A O 1
ATOM 1414 N N . GLU A 1 184 ? -31.269 -20.476 10.803 1.00 46.59 184 GLU A N 1
ATOM 1415 C CA . GLU A 1 184 ? -32.237 -20.228 11.846 1.00 46.59 184 GLU A CA 1
ATOM 1416 C C . GLU A 1 184 ? -31.668 -19.094 12.698 1.00 46.59 184 GLU A C 1
ATOM 1418 O O . GLU A 1 184 ? -30.569 -19.211 13.245 1.00 46.59 184 GLU A O 1
ATOM 1423 N N . GLU A 1 185 ? -32.359 -17.957 12.683 1.00 54.88 185 GLU A N 1
ATOM 1424 C CA . GLU A 1 185 ? -32.053 -16.757 13.448 1.00 54.88 185 GLU A CA 1
ATOM 1425 C C . GLU A 1 185 ? -32.167 -17.138 14.923 1.00 54.88 185 GLU A C 1
ATOM 1427 O O . GLU A 1 185 ? -33.207 -17.005 15.565 1.00 54.88 185 GLU A O 1
ATOM 1432 N N . LYS A 1 186 ? -31.113 -17.773 15.431 1.00 55.00 186 LYS A N 1
ATOM 1433 C CA . LYS A 1 186 ? -31.030 -18.256 16.794 1.00 55.00 186 LYS A CA 1
ATOM 1434 C C . LYS A 1 186 ? -30.783 -17.033 17.648 1.00 55.00 186 LYS A C 1
ATOM 1436 O O . LYS A 1 186 ? -29.643 -16.709 17.967 1.00 55.00 186 LYS A O 1
ATOM 1441 N N . ILE A 1 187 ? -31.874 -16.345 17.969 1.00 58.81 187 ILE A N 1
ATOM 1442 C CA . ILE A 1 187 ? -31.930 -15.373 19.052 1.00 58.81 187 ILE A CA 1
ATOM 1443 C C . ILE A 1 187 ? -31.208 -16.041 20.221 1.00 58.81 187 ILE A C 1
ATOM 1445 O O . ILE A 1 187 ? -31.586 -17.145 20.631 1.00 58.81 187 ILE A O 1
ATOM 1449 N N . ASP A 1 188 ? -30.112 -15.448 20.691 1.00 67.50 188 ASP A N 1
ATOM 1450 C CA . ASP A 1 188 ? -29.390 -15.995 21.827 1.00 67.50 188 ASP A CA 1
ATOM 1451 C C . ASP A 1 188 ? -30.299 -15.903 23.051 1.00 67.50 188 ASP A C 1
ATOM 1453 O O . ASP A 1 188 ? -30.438 -14.861 23.694 1.00 67.50 188 ASP A O 1
ATOM 1457 N N . THR A 1 189 ? -30.959 -17.019 23.347 1.00 73.62 189 THR A N 1
ATOM 1458 C CA . THR A 1 189 ? -31.908 -17.164 24.449 1.00 73.62 189 THR A CA 1
ATOM 1459 C C . THR A 1 189 ? -31.280 -16.774 25.781 1.00 73.62 189 THR A C 1
ATOM 1461 O O . THR A 1 189 ? -31.985 -16.350 26.692 1.00 73.62 189 THR A O 1
ATOM 1464 N N . ILE A 1 190 ? -29.954 -16.913 25.898 1.00 74.62 190 ILE A N 1
ATOM 1465 C CA . ILE A 1 190 ? -29.207 -16.576 27.107 1.00 74.62 190 ILE A CA 1
ATOM 1466 C C . ILE A 1 190 ? -29.147 -15.055 27.277 1.00 74.62 190 ILE A C 1
ATOM 1468 O O . ILE A 1 190 ? -29.447 -14.555 28.361 1.00 74.62 190 ILE A O 1
ATOM 1472 N N . SER A 1 191 ? -28.827 -14.312 26.217 1.00 78.62 191 SER A N 1
ATOM 1473 C CA . SER A 1 191 ? -28.807 -12.847 26.248 1.00 78.62 191 SER A CA 1
ATOM 1474 C C . SER A 1 191 ? -30.199 -12.238 26.427 1.00 78.62 191 SER A C 1
ATOM 1476 O O . SER A 1 191 ? -30.355 -11.323 27.237 1.00 78.62 191 SER A O 1
ATOM 1478 N N . ALA A 1 192 ? -31.220 -12.776 25.749 1.00 79.88 192 ALA A N 1
ATOM 1479 C CA . ALA A 1 192 ? -32.606 -12.328 25.912 1.00 79.88 192 ALA A CA 1
ATOM 1480 C C . ALA A 1 192 ? -33.095 -12.513 27.359 1.00 79.88 192 ALA A C 1
ATOM 1482 O O . ALA A 1 192 ? -33.558 -11.561 27.986 1.00 79.88 192 ALA A O 1
ATOM 1483 N N . ALA A 1 193 ? -32.873 -13.699 27.937 1.00 85.25 193 ALA A N 1
ATOM 1484 C CA . ALA A 1 193 ? -33.170 -13.950 29.345 1.00 85.25 193 ALA A CA 1
ATOM 1485 C C . ALA A 1 193 ? -32.361 -13.028 30.277 1.00 85.25 193 ALA A C 1
ATOM 1487 O O . ALA A 1 193 ? -32.873 -12.557 31.291 1.00 85.25 193 ALA A O 1
ATOM 1488 N N . GLY A 1 194 ? -31.099 -12.745 29.936 1.00 86.75 194 GLY A N 1
ATOM 1489 C CA . GLY A 1 194 ? -30.241 -11.799 30.651 1.00 86.75 194 GLY A CA 1
ATOM 1490 C C . GLY A 1 194 ? -30.846 -10.398 30.753 1.00 86.75 194 GLY A C 1
ATOM 1491 O O . GLY A 1 194 ? -30.874 -9.822 31.842 1.00 86.75 194 GLY A O 1
ATOM 1492 N N . LEU A 1 195 ? -31.357 -9.871 29.638 1.00 86.94 195 LEU A N 1
ATOM 1493 C CA . LEU A 1 195 ? -31.993 -8.557 29.582 1.00 86.94 195 LEU A CA 1
ATOM 1494 C C . LEU A 1 195 ? -33.324 -8.544 30.349 1.00 86.94 195 LEU A C 1
ATOM 1496 O O . LEU A 1 195 ? -33.514 -7.675 31.202 1.00 86.94 195 LEU A O 1
ATOM 1500 N N . GLU A 1 196 ? -34.185 -9.545 30.135 1.00 89.38 196 GLU A N 1
ATOM 1501 C CA . GLU A 1 196 ? -35.465 -9.691 30.848 1.00 89.38 196 GLU A CA 1
ATOM 1502 C C . GLU A 1 196 ? -35.272 -9.745 32.373 1.00 89.38 196 GLU A C 1
ATOM 1504 O O . GLU A 1 196 ? -35.977 -9.070 33.124 1.00 89.38 196 GLU A O 1
ATOM 1509 N N . MET A 1 197 ? -34.272 -10.488 32.861 1.00 92.25 197 MET A N 1
ATOM 1510 C CA . MET A 1 197 ? -33.963 -10.562 34.295 1.00 92.25 197 MET A CA 1
ATOM 1511 C C . MET A 1 197 ? -33.554 -9.206 34.886 1.00 92.25 197 MET A C 1
ATOM 1513 O O . MET A 1 197 ? -33.912 -8.897 36.026 1.00 92.25 197 MET A O 1
ATOM 1517 N N . VAL A 1 198 ? -32.810 -8.386 34.138 1.00 93.06 198 VAL A N 1
ATOM 1518 C CA . VAL A 1 198 ? -32.421 -7.042 34.590 1.00 93.06 198 VAL A CA 1
ATOM 1519 C C . VAL A 1 198 ? -33.630 -6.110 34.620 1.00 93.06 198 VAL A C 1
ATOM 1521 O O . VAL A 1 198 ? -33.774 -5.337 35.567 1.00 93.06 198 VAL A O 1
ATOM 1524 N N . GLU A 1 199 ? -34.533 -6.206 33.645 1.00 92.38 199 GLU A N 1
ATOM 1525 C CA . GLU A 1 199 ? -35.773 -5.423 33.634 1.00 92.38 199 GLU A CA 1
ATOM 1526 C C . GLU A 1 199 ? -36.702 -5.789 34.793 1.00 92.38 199 GLU A C 1
ATOM 1528 O O . GLU A 1 199 ? -37.196 -4.898 35.490 1.00 92.38 199 GLU A O 1
ATOM 1533 N N . LEU A 1 200 ? -36.855 -7.085 35.077 1.00 95.00 200 LEU A N 1
ATOM 1534 C CA . LEU A 1 200 ? -37.596 -7.566 36.243 1.00 95.00 200 LEU A CA 1
ATOM 1535 C C . LEU A 1 200 ? -36.987 -7.059 37.555 1.00 95.00 200 LEU A C 1
ATOM 1537 O O . LEU A 1 200 ? -37.724 -6.651 38.453 1.00 95.00 200 LEU A O 1
ATOM 1541 N N . LEU A 1 201 ? -35.655 -7.036 37.671 1.00 94.69 201 LEU A N 1
ATOM 1542 C CA . LEU A 1 201 ? -34.978 -6.505 38.854 1.00 94.69 201 LEU A CA 1
ATOM 1543 C C . LEU A 1 201 ? -35.232 -5.003 39.034 1.00 94.69 201 LEU A C 1
ATOM 1545 O O . LEU A 1 201 ? -35.513 -4.560 40.148 1.00 94.69 201 LEU A O 1
ATOM 1549 N N . ILE A 1 202 ? -35.145 -4.222 37.953 1.00 94.56 202 ILE A N 1
ATOM 1550 C CA . ILE A 1 202 ? -35.444 -2.784 37.977 1.00 94.56 202 ILE A CA 1
ATOM 1551 C C . ILE A 1 202 ? -36.889 -2.563 38.428 1.00 94.56 202 ILE A C 1
ATOM 1553 O O . ILE A 1 202 ? -37.129 -1.730 39.302 1.00 94.56 202 ILE A O 1
ATOM 1557 N N . PHE A 1 203 ? -37.832 -3.318 37.861 1.00 95.00 203 PHE A N 1
ATOM 1558 C CA . PHE A 1 203 ? -39.248 -3.230 38.202 1.00 95.00 203 PHE A CA 1
ATOM 1559 C C . PHE A 1 203 ? -39.504 -3.579 39.674 1.00 95.00 203 PHE A C 1
ATOM 1561 O O . PHE A 1 203 ? -40.123 -2.799 40.395 1.00 95.00 203 PHE A O 1
ATOM 1568 N N . ALA A 1 204 ? -38.971 -4.705 40.155 1.00 93.69 204 ALA A N 1
ATOM 1569 C CA . ALA A 1 204 ? -39.131 -5.130 41.543 1.00 93.69 204 ALA A CA 1
ATOM 1570 C C . ALA A 1 204 ? -38.526 -4.120 42.532 1.00 93.69 204 ALA A C 1
ATOM 1572 O O . ALA A 1 204 ? -39.142 -3.802 43.548 1.00 93.69 204 ALA A O 1
ATOM 1573 N N . ALA A 1 205 ? -37.343 -3.578 42.229 1.00 91.75 205 ALA A N 1
ATOM 1574 C CA . ALA A 1 205 ? -36.698 -2.579 43.074 1.00 91.75 205 ALA A CA 1
ATOM 1575 C C . ALA A 1 205 ? -37.475 -1.253 43.114 1.00 91.75 205 ALA A C 1
ATOM 1577 O O . ALA A 1 205 ? -37.529 -0.613 44.159 1.00 91.75 205 ALA A O 1
ATOM 1578 N N . GLN A 1 206 ? -38.101 -0.844 42.005 1.00 93.12 206 GLN A N 1
ATOM 1579 C CA . GLN A 1 206 ? -38.990 0.323 41.979 1.00 93.12 206 GLN A CA 1
ATOM 1580 C C . GLN A 1 206 ? -40.255 0.079 42.799 1.00 93.12 206 GLN A C 1
ATOM 1582 O O . GLN A 1 206 ? -40.592 0.909 43.635 1.00 93.12 206 GLN A O 1
ATOM 1587 N N . LEU A 1 207 ? -40.893 -1.083 42.633 1.00 92.31 207 LEU A N 1
ATOM 1588 C CA . LEU A 1 207 ? -42.087 -1.445 43.392 1.00 92.31 207 LEU A CA 1
ATOM 1589 C C . LEU A 1 207 ? -41.827 -1.413 44.904 1.00 92.31 207 LEU A C 1
ATOM 1591 O O . LEU A 1 207 ? -42.620 -0.848 45.643 1.00 92.31 207 LEU A O 1
ATOM 1595 N N . LEU A 1 208 ? -40.701 -1.973 45.355 1.00 87.44 208 LEU A N 1
ATOM 1596 C CA . LEU A 1 208 ? -40.317 -1.984 46.772 1.00 87.44 208 LEU A CA 1
ATOM 1597 C C . LEU A 1 208 ? -39.962 -0.601 47.328 1.00 87.44 208 LEU A C 1
ATOM 1599 O O . LEU A 1 208 ? -40.067 -0.388 48.529 1.00 87.44 208 LEU A O 1
ATOM 1603 N N . ARG A 1 209 ? -39.498 0.317 46.479 1.00 86.75 209 ARG A N 1
ATOM 1604 C CA . ARG A 1 209 ? -39.186 1.697 46.870 1.00 86.75 209 ARG A CA 1
ATOM 1605 C C . ARG A 1 209 ? -40.453 2.538 47.010 1.00 86.75 209 ARG A C 1
ATOM 1607 O O . ARG A 1 209 ? -40.469 3.478 47.796 1.00 86.75 209 ARG A O 1
ATOM 1614 N N . ASP A 1 210 ? -41.460 2.231 46.198 1.00 85.44 210 ASP A N 1
ATOM 1615 C CA . ASP A 1 210 ? -42.710 2.983 46.105 1.00 85.44 210 ASP A CA 1
ATOM 1616 C C . ASP A 1 210 ? -43.783 2.467 47.102 1.00 85.44 210 ASP A C 1
ATOM 1618 O O . ASP A 1 210 ? -44.872 3.041 47.175 1.00 85.44 210 ASP A O 1
ATOM 1622 N N . MET A 1 211 ? -43.475 1.403 47.862 1.00 79.44 211 MET A N 1
ATOM 1623 C CA . MET A 1 211 ? -44.237 0.887 49.016 1.00 79.44 211 MET A CA 1
ATOM 1624 C C . MET A 1 211 ? -43.876 1.612 50.314 1.00 79.44 211 MET A C 1
ATOM 1626 O O . MET A 1 211 ? -44.812 1.849 51.111 1.00 79.44 211 MET A O 1
#

Organism: Trifolium pratense (NCBI:txid57577)

Radius of gyration: 56.62 Å; Cα contacts (8 Å, |Δi|>4): 58; chains: 1; bounding box: 108×41×183 Å

pLDDT: mean 81.86, std 20.14, range [37.19, 98.69]

Solvent-accessible surface area (backbone atoms only — not comparable to full-atom values): 12329 Å² total; per-residue (Å²): 132,89,79,85,88,79,88,82,86,84,86,75,73,66,59,60,56,49,50,54,49,51,49,53,50,48,55,50,51,53,51,51,52,51,51,52,55,51,52,52,50,54,51,51,53,49,51,52,51,53,52,51,51,54,51,51,54,51,51,52,51,51,52,52,50,55,50,51,54,50,51,51,53,51,51,53,51,53,51,52,53,52,54,52,50,53,52,51,52,54,49,51,54,50,49,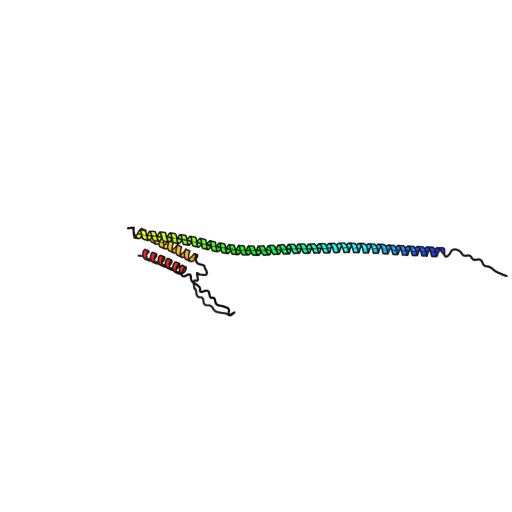54,52,48,54,51,49,54,34,49,51,52,34,54,51,28,53,52,54,30,53,54,32,51,50,49,44,57,50,48,72,75,42,101,58,60,71,70,59,53,49,55,40,42,52,48,32,41,52,31,36,51,52,33,50,52,30,54,61,68,62,50,60,74,94,70,67,73,78,84,78,88,77,91,80,84,89,82,91,87,88,82,89,84,81,90,75,77,72,74,84,71,70,56,64,66,59,54,52,52,51,53,53,42,52,52,49,39,50,52,47,49,54,67,68,78,106

Foldseek 3Di:
DDDDDDDPDDDDPPVVVVVVVVVVVVVVVVVVVVVVVVVVVVVVVVVVVVVVVVVVVVVVVVVVVVVVVVVVVVVVVVVVVVVVVVVVVVVVVVVVVVQLVVLVVQLVVLVVQLVVLVVVLVVCVVDPDDPVVNLVSLVSNLVSLVSNLVSLVSNDDPVLPDPDPDDDDDDDDDDDDDDDPPPPPPNPPVSVVVNVVSVVSNVVSVVVSVD

Mean predicted aligned error: 16.01 Å

Secondary structure (DSSP, 8-state):
----------SSHHHHHHHHHHHHHHHHHHHHHHHHHHHHHHHHHHHHHHHHHHHHHHHHHHHHHHHHHHHHHHHHHHHHHHHHHHHHHHHHHHHHHHHHHHHHHHHHHHHHHHHHHHHHHHHHHHTT--HHHHHHHHHHHHHHHHHHHHHHHHTS-GGG-----------------S----------HHHHHHHHHHHHHHHHHHHHH--